Protein AF-A0A971QWC6-F1 (afdb_monomer)

Solvent-accessible surface area (backbone atoms only — not comparable to full-atom values): 10362 Å² total; per-residue (Å²): 120,71,64,66,58,53,56,53,53,55,54,57,52,57,57,53,56,54,53,60,53,53,52,56,39,46,54,52,20,50,52,31,43,50,51,31,50,54,55,44,62,78,45,38,84,59,35,50,51,71,39,44,68,56,50,50,55,50,53,53,43,53,51,50,16,48,55,28,41,76,74,66,39,23,68,58,10,27,57,47,18,64,53,37,57,58,51,47,50,53,47,52,52,51,37,52,53,51,50,51,51,48,54,53,54,46,55,58,48,64,70,42,44,61,58,48,50,53,54,43,50,58,50,51,56,49,44,72,70,66,75,61,77,46,86,94,47,46,71,69,45,50,53,52,22,49,54,24,42,53,52,16,51,53,29,40,51,50,16,56,48,32,51,73,72,60,43,63,76,53,22,62,60,28,42,49,52,14,41,52,28,35,51,51,19,26,57,58,70,72,44,85,75,53,81,89,75,108

Sequence (198 aa):
MRSKRRMQLVLAVAVSLFLAACTSGKETATAAIKAAEDALSAARSEAVKFVPDQVKGIDDAIRAAKASFDRGDYKEALAAAQAIPDRVKEMNAAVAVRKENLARNWAEISGGVPEMLEAIKGRLDTLKAGKRLTAPMDKTRLEQAEMRYEIATILWDEAKKTLSEGNPADVMPLAAAAREDAVAAMKLLELQVPAAAK

Mean predicted aligned error: 9.1 Å

pLDDT: mean 87.1, std 15.64, range [40.41, 98.38]

Structure (mmCIF, N/CA/C/O backbone):
data_AF-A0A971QWC6-F1
#
_entry.id   AF-A0A971QWC6-F1
#
loop_
_atom_site.group_PDB
_atom_site.id
_atom_site.type_symbol
_atom_site.label_atom_id
_atom_site.label_alt_id
_atom_site.label_comp_id
_atom_site.label_asym_id
_atom_site.label_entity_id
_atom_site.label_seq_id
_atom_site.pdbx_PDB_ins_code
_atom_site.Cartn_x
_atom_site.Cartn_y
_atom_site.Cartn_z
_atom_site.occupancy
_atom_site.B_iso_or_equiv
_atom_site.auth_seq_id
_atom_site.auth_comp_id
_atom_site.auth_asym_id
_atom_site.auth_atom_id
_atom_site.pdbx_PDB_model_num
ATOM 1 N N . MET A 1 1 ? -55.165 8.833 57.427 1.00 45.12 1 MET A N 1
ATOM 2 C CA . MET A 1 1 ? -53.745 9.273 57.348 1.00 45.12 1 MET A CA 1
ATOM 3 C C . MET A 1 1 ? -52.737 8.177 56.961 1.00 45.12 1 MET A C 1
ATOM 5 O O . MET A 1 1 ? -51.718 8.514 56.372 1.00 45.12 1 MET A O 1
ATOM 9 N N . ARG A 1 2 ? -52.986 6.879 57.225 1.00 42.53 2 ARG A N 1
ATOM 10 C CA . ARG A 1 2 ? -52.030 5.787 56.920 1.00 42.53 2 ARG A CA 1
ATOM 11 C C . ARG A 1 2 ? -51.867 5.427 55.426 1.00 42.53 2 ARG A C 1
ATOM 13 O O . ARG A 1 2 ? -50.794 4.960 55.063 1.00 42.53 2 ARG A O 1
ATOM 20 N N . SER A 1 3 ? -52.859 5.667 54.556 1.00 43.56 3 SER A N 1
ATOM 21 C CA . SER A 1 3 ? -52.755 5.326 53.117 1.00 43.56 3 SER A CA 1
ATOM 22 C C . SER A 1 3 ? -51.885 6.303 52.313 1.00 43.56 3 SER A C 1
ATOM 24 O O . SER A 1 3 ? -51.079 5.859 51.503 1.00 43.56 3 SER A O 1
ATOM 26 N N . LYS A 1 4 ? -51.945 7.616 52.600 1.00 40.41 4 LYS A N 1
ATOM 27 C CA . LYS A 1 4 ? -51.080 8.631 51.958 1.00 40.41 4 LYS A CA 1
ATOM 28 C C . LYS A 1 4 ? -49.587 8.411 52.261 1.00 40.41 4 LYS A C 1
ATOM 30 O O . LYS A 1 4 ? -48.776 8.497 51.348 1.00 40.41 4 LYS A O 1
ATOM 35 N N . ARG A 1 5 ? -49.232 8.016 53.496 1.00 47.19 5 ARG A N 1
ATOM 36 C CA . ARG A 1 5 ? -47.846 7.657 53.877 1.00 47.19 5 ARG A CA 1
ATOM 37 C C . ARG A 1 5 ? -47.335 6.392 53.177 1.00 47.19 5 ARG A C 1
ATOM 39 O O . ARG A 1 5 ? -46.171 6.346 52.804 1.00 47.19 5 ARG A O 1
ATOM 46 N N . ARG A 1 6 ? -48.190 5.381 52.977 1.00 46.31 6 ARG A N 1
ATOM 47 C CA . ARG A 1 6 ? -47.822 4.148 52.254 1.00 46.31 6 ARG A CA 1
ATOM 48 C C . ARG A 1 6 ? -47.649 4.389 50.751 1.00 46.31 6 ARG A C 1
ATOM 50 O O . ARG A 1 6 ? -46.726 3.840 50.166 1.00 46.31 6 ARG A O 1
ATOM 57 N N . MET A 1 7 ? -48.458 5.267 50.154 1.00 44.59 7 MET A N 1
ATOM 58 C CA . MET A 1 7 ? -48.335 5.632 48.736 1.00 44.59 7 MET A CA 1
ATOM 59 C C . MET A 1 7 ? -47.095 6.500 48.445 1.00 44.59 7 MET A C 1
ATOM 61 O O . MET A 1 7 ? -46.463 6.326 47.409 1.00 44.59 7 MET A O 1
ATOM 65 N N . GLN A 1 8 ? -46.683 7.367 49.380 1.00 48.09 8 GLN A N 1
ATOM 66 C CA . GLN A 1 8 ? -45.435 8.141 49.268 1.00 48.09 8 GLN A CA 1
ATOM 67 C C . GLN A 1 8 ? -44.165 7.282 49.425 1.00 48.09 8 GLN A C 1
ATOM 69 O O . GLN A 1 8 ? -43.163 7.554 48.770 1.00 48.09 8 GLN A O 1
ATOM 74 N N . LEU A 1 9 ? -44.203 6.228 50.248 1.00 48.81 9 LEU A N 1
ATOM 75 C CA . LEU A 1 9 ? -43.072 5.308 50.449 1.00 48.81 9 LEU A CA 1
ATOM 76 C C . LEU A 1 9 ? -42.823 4.387 49.242 1.00 48.81 9 LEU A C 1
ATOM 78 O O . LEU A 1 9 ? -41.673 4.133 48.905 1.00 48.81 9 LEU A O 1
ATOM 82 N N . VAL A 1 10 ? -43.875 3.938 48.549 1.00 54.97 10 VAL A N 1
ATOM 83 C CA . VAL A 1 10 ? -43.739 3.111 47.332 1.00 54.97 10 VAL A CA 1
ATOM 84 C C . VAL A 1 10 ? -43.197 3.929 46.151 1.00 54.97 10 VAL A C 1
ATOM 86 O O . VAL A 1 10 ? -42.357 3.440 45.400 1.00 54.97 10 VAL A O 1
ATOM 89 N N . LEU A 1 11 ? -43.601 5.198 46.025 1.00 48.81 11 LEU A N 1
ATOM 90 C CA . LEU A 1 11 ? -43.110 6.092 44.971 1.00 48.81 11 LEU A CA 1
ATOM 91 C C . LEU A 1 11 ? -41.629 6.476 45.169 1.00 48.81 11 LEU A C 1
ATOM 93 O O . LEU A 1 11 ? -40.879 6.547 44.200 1.00 48.81 11 LEU A O 1
ATOM 97 N N . ALA A 1 12 ? -41.179 6.657 46.415 1.00 51.16 12 ALA A N 1
ATOM 98 C CA . ALA A 1 12 ? -39.782 6.980 46.726 1.00 51.16 12 ALA A CA 1
ATOM 99 C C . ALA A 1 12 ? -38.810 5.805 46.480 1.00 51.16 12 ALA A C 1
ATOM 101 O O . ALA A 1 12 ? -37.666 6.023 46.076 1.00 51.16 12 ALA A O 1
ATOM 102 N N . VAL A 1 13 ? -39.265 4.561 46.674 1.00 52.19 13 VAL A N 1
AT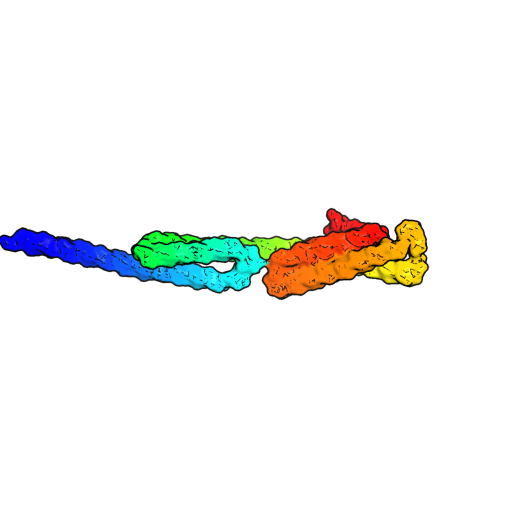OM 103 C CA . VAL A 1 13 ? -38.471 3.342 46.421 1.00 52.19 13 VAL A CA 1
ATOM 104 C C . VAL A 1 13 ? -38.377 3.026 44.919 1.00 52.19 13 VAL A C 1
ATOM 106 O O . VAL A 1 13 ? -37.322 2.622 44.436 1.00 52.19 13 VAL A O 1
ATOM 109 N N . ALA A 1 14 ? -39.434 3.288 44.144 1.00 51.50 14 ALA A N 1
ATOM 110 C CA . ALA A 1 14 ? -39.410 3.112 42.688 1.00 51.50 14 ALA A CA 1
ATOM 111 C C . ALA A 1 14 ? -38.452 4.094 41.976 1.00 51.50 14 ALA A C 1
ATOM 113 O O . ALA A 1 14 ? -37.774 3.714 41.024 1.00 51.50 14 ALA A O 1
ATOM 114 N N . VAL A 1 15 ? -38.337 5.334 42.468 1.00 50.69 15 VAL A N 1
ATOM 115 C CA . VAL A 1 15 ? -37.408 6.347 41.924 1.00 50.69 15 VAL A CA 1
ATOM 116 C C . VAL A 1 15 ? -35.944 6.029 42.263 1.00 50.69 15 VAL A C 1
ATOM 118 O O . VAL A 1 15 ? -35.054 6.287 41.456 1.00 50.69 15 VAL A O 1
ATOM 121 N N . SER A 1 16 ? -35.673 5.411 43.416 1.00 45.97 16 SER A N 1
ATOM 122 C CA . SER A 1 16 ? -34.311 5.029 43.825 1.00 45.97 16 SER A CA 1
ATOM 123 C C . SER A 1 16 ? -33.798 3.757 43.130 1.00 45.97 16 SER A C 1
ATOM 125 O O . SER A 1 16 ? -32.608 3.669 42.834 1.00 45.97 16 SER A O 1
ATOM 127 N N . LEU A 1 17 ? -34.682 2.823 42.758 1.00 47.69 17 LEU A N 1
ATOM 128 C CA . LEU A 1 17 ? -34.336 1.663 41.920 1.00 47.69 17 LEU A CA 1
ATOM 129 C C . LEU A 1 17 ? -34.007 2.047 40.464 1.00 47.69 17 LEU A C 1
ATOM 131 O O . LEU A 1 17 ? -33.142 1.423 39.852 1.00 47.69 17 LEU A O 1
ATOM 135 N N . PHE A 1 18 ? -34.619 3.108 39.927 1.00 50.19 18 PHE A N 1
ATOM 136 C CA . PHE A 1 18 ? -34.260 3.646 38.606 1.00 50.19 18 PHE A CA 1
ATOM 137 C C . PHE A 1 18 ? -32.872 4.310 38.592 1.00 50.19 18 PHE A C 1
ATOM 139 O O . PHE A 1 18 ? -32.148 4.206 37.603 1.00 50.19 18 PHE A O 1
ATOM 146 N N . LEU A 1 19 ? -32.457 4.936 39.698 1.00 48.88 19 LEU A N 1
ATOM 147 C CA . LEU A 1 19 ? -31.139 5.574 39.819 1.00 48.88 19 LEU A CA 1
ATOM 148 C C . LEU A 1 19 ? -29.989 4.554 39.904 1.00 48.88 19 LEU A C 1
ATOM 150 O O . LEU A 1 19 ? -28.934 4.793 39.322 1.00 48.88 19 LEU A O 1
ATOM 154 N N . ALA A 1 20 ? -30.198 3.403 40.556 1.00 49.97 20 ALA A N 1
ATOM 155 C CA . ALA A 1 20 ? -29.195 2.333 40.648 1.00 49.97 20 ALA A CA 1
ATOM 156 C C . ALA A 1 20 ? -28.997 1.556 39.328 1.00 49.97 20 ALA A C 1
ATOM 158 O O . ALA A 1 20 ? -27.912 1.045 39.057 1.00 49.97 20 ALA A O 1
ATOM 159 N N . ALA A 1 21 ? -30.023 1.489 38.472 1.00 52.28 21 ALA A N 1
ATOM 160 C CA . ALA A 1 21 ? -29.889 0.930 37.127 1.00 52.28 21 ALA A CA 1
ATOM 161 C C . ALA A 1 21 ? -29.140 1.890 36.181 1.00 52.28 21 ALA A C 1
ATOM 163 O O . ALA A 1 21 ? -28.302 1.450 35.391 1.00 52.28 21 ALA A O 1
ATOM 164 N N . CYS A 1 22 ? -29.373 3.202 36.306 1.00 53.34 22 CYS A N 1
ATOM 165 C CA . CYS A 1 22 ? -28.693 4.223 35.504 1.00 53.34 22 CYS A CA 1
ATOM 166 C C . CYS A 1 22 ? -27.184 4.336 35.788 1.00 53.34 22 CYS A C 1
ATOM 168 O O . CYS A 1 22 ? -26.423 4.649 34.872 1.00 53.34 22 CYS A O 1
ATOM 170 N N . THR A 1 23 ? -26.722 4.064 37.013 1.00 57.62 23 THR A N 1
ATOM 171 C CA . THR A 1 23 ? -25.284 4.108 37.340 1.00 57.62 23 THR A CA 1
ATOM 172 C C . THR A 1 23 ? -24.510 2.940 36.723 1.00 57.62 23 THR A C 1
ATOM 174 O O . THR A 1 23 ? -23.452 3.158 36.136 1.00 57.62 23 THR A O 1
ATOM 177 N N . SER A 1 24 ? -25.071 1.725 36.743 1.00 67.12 24 SER A N 1
ATOM 178 C CA . SER A 1 24 ? -24.419 0.537 36.163 1.00 67.12 24 SER A CA 1
ATOM 179 C C . SER A 1 24 ? -24.269 0.599 34.633 1.00 67.12 24 SER A C 1
ATOM 181 O O . SER A 1 24 ? -23.236 0.207 34.085 1.00 67.12 24 SER A O 1
ATOM 183 N N . GLY A 1 25 ? -25.267 1.141 33.925 1.00 83.19 25 GLY A N 1
ATOM 184 C CA . GLY A 1 25 ? -25.230 1.286 32.465 1.00 83.19 25 GLY A CA 1
ATOM 185 C C . GLY A 1 25 ? -24.205 2.319 31.994 1.00 83.19 25 GLY A C 1
ATOM 186 O O . GLY A 1 25 ? -23.527 2.116 30.989 1.00 83.19 25 GLY A O 1
ATOM 187 N N . LYS A 1 26 ? -24.044 3.412 32.745 1.00 90.62 26 LYS A N 1
ATOM 188 C CA . LYS A 1 26 ? -23.089 4.470 32.410 1.00 90.62 26 LYS A CA 1
ATOM 189 C C . LYS A 1 26 ? -21.639 4.004 32.556 1.00 90.62 26 LYS A C 1
ATOM 191 O O . LYS A 1 26 ? -20.831 4.236 31.659 1.00 90.62 26 LYS A O 1
ATOM 196 N N . GLU A 1 27 ? -21.293 3.337 33.655 1.00 91.19 27 GLU A N 1
ATOM 197 C CA . GLU A 1 27 ? -19.924 2.846 33.882 1.00 91.19 27 GLU A CA 1
ATOM 198 C C . GLU A 1 27 ? -19.531 1.765 32.870 1.00 91.19 27 GLU A C 1
ATOM 200 O O . GLU A 1 27 ? -18.453 1.831 32.278 1.00 91.19 27 GLU A O 1
ATOM 205 N N . THR A 1 28 ? -20.432 0.817 32.595 1.00 90.69 28 THR A N 1
ATOM 206 C CA . THR A 1 28 ? -20.197 -0.245 31.604 1.00 90.69 28 THR A CA 1
ATOM 207 C C . THR A 1 28 ? -20.053 0.302 30.185 1.00 90.69 28 THR A C 1
ATOM 209 O O . THR A 1 28 ? -19.128 -0.094 29.477 1.00 90.69 28 THR A O 1
ATOM 212 N N . ALA A 1 29 ? -20.896 1.257 29.777 1.00 93.94 29 ALA A N 1
ATOM 213 C CA . ALA A 1 29 ? -20.756 1.931 28.487 1.00 93.94 29 ALA A CA 1
ATOM 214 C C . ALA A 1 29 ? -19.444 2.730 28.395 1.00 93.94 29 ALA A C 1
ATOM 216 O O . ALA A 1 29 ? -18.768 2.673 27.371 1.00 93.94 29 ALA A O 1
ATOM 217 N N . THR A 1 30 ? -19.039 3.414 29.473 1.00 94.88 30 THR A N 1
ATOM 218 C CA . THR A 1 30 ? -17.762 4.151 29.529 1.00 94.88 30 THR A CA 1
ATOM 219 C C . THR A 1 30 ? -16.577 3.206 29.332 1.00 94.88 30 THR A C 1
ATOM 221 O O . THR A 1 30 ? -15.704 3.466 28.505 1.00 94.88 30 THR A O 1
ATOM 224 N N . ALA A 1 31 ? -16.561 2.083 30.056 1.00 94.94 31 ALA A N 1
ATOM 225 C CA . ALA A 1 31 ? -15.508 1.080 29.944 1.00 94.94 31 ALA A CA 1
ATOM 226 C C . ALA A 1 31 ? -15.457 0.454 28.542 1.00 94.94 31 ALA A C 1
ATOM 228 O O . ALA A 1 31 ? -14.373 0.287 27.989 1.00 94.94 31 ALA A O 1
ATOM 229 N N . ALA A 1 32 ? -16.614 0.155 27.943 1.00 95.56 32 ALA A N 1
ATOM 230 C CA . ALA A 1 32 ? -16.688 -0.408 26.598 1.00 95.56 32 ALA A CA 1
ATOM 231 C C . ALA A 1 32 ? -16.200 0.578 25.524 1.00 95.56 32 ALA A C 1
ATOM 233 O O . ALA A 1 32 ? -15.428 0.186 24.651 1.00 95.56 32 ALA A O 1
ATOM 234 N N . ILE A 1 33 ? -16.597 1.855 25.601 1.00 97.50 33 ILE A N 1
ATOM 235 C CA . ILE A 1 33 ? -16.110 2.899 24.685 1.00 97.50 33 ILE A CA 1
ATOM 236 C C . ILE A 1 33 ? -14.594 3.042 24.819 1.00 97.50 33 ILE A C 1
ATOM 238 O O . ILE A 1 33 ? -13.895 3.029 23.810 1.00 97.50 33 ILE A O 1
ATOM 242 N N . LYS A 1 34 ? -14.076 3.099 26.050 1.00 96.56 34 LYS A N 1
ATOM 243 C CA . LYS A 1 34 ? -12.633 3.175 26.285 1.00 96.56 34 LYS A CA 1
ATOM 244 C C . LYS A 1 34 ? -11.894 1.961 25.711 1.00 96.56 34 LYS A C 1
ATOM 246 O O . LYS A 1 34 ? -10.881 2.126 25.041 1.00 96.56 34 LYS A O 1
ATOM 251 N N . ALA A 1 35 ? -12.410 0.752 25.925 1.00 94.62 35 ALA A N 1
ATOM 252 C CA . ALA A 1 35 ? -11.820 -0.462 25.367 1.00 94.62 35 ALA A CA 1
ATOM 253 C C . ALA A 1 35 ? -11.812 -0.448 23.828 1.00 94.62 35 ALA A C 1
ATOM 255 O O . ALA A 1 35 ? -10.834 -0.872 23.217 1.00 94.62 35 ALA A O 1
ATOM 256 N N . ALA A 1 36 ? -12.870 0.070 23.199 1.00 95.06 36 ALA A N 1
ATOM 257 C CA . ALA A 1 36 ? -12.948 0.238 21.751 1.00 95.06 36 ALA A CA 1
ATOM 258 C C . ALA A 1 36 ? -11.902 1.235 21.215 1.00 95.06 36 ALA A C 1
ATOM 260 O O . ALA A 1 36 ? -11.250 0.966 20.204 1.00 95.06 36 ALA A O 1
ATOM 261 N N . GLU A 1 37 ? -11.714 2.364 21.902 1.00 96.81 37 GLU A N 1
ATOM 262 C CA . GLU A 1 37 ? -10.682 3.352 21.569 1.00 96.81 37 GLU A CA 1
ATOM 263 C C . GLU A 1 37 ? -9.273 2.784 21.712 1.00 96.81 37 GLU A C 1
ATOM 265 O O . GLU A 1 37 ? -8.465 2.912 20.790 1.00 96.81 37 GLU A O 1
ATOM 270 N N . ASP A 1 38 ? -8.996 2.128 22.840 1.00 96.06 38 ASP A N 1
ATOM 271 C CA . ASP A 1 38 ? -7.694 1.533 23.130 1.00 96.06 38 ASP A CA 1
ATOM 272 C C . ASP A 1 38 ? -7.373 0.427 22.097 1.00 96.06 38 ASP A C 1
ATOM 274 O O . ASP A 1 38 ? -6.257 0.370 21.573 1.00 96.06 38 ASP A O 1
ATOM 278 N N . ALA A 1 39 ? -8.368 -0.387 21.712 1.00 94.06 39 ALA A N 1
ATOM 279 C CA . ALA A 1 39 ? -8.226 -1.421 20.684 1.00 94.06 39 ALA A CA 1
ATOM 280 C C . ALA A 1 39 ? -7.889 -0.843 19.299 1.00 94.06 39 ALA A C 1
ATOM 282 O O . ALA A 1 39 ? -6.967 -1.329 18.640 1.00 94.06 39 ALA A O 1
ATOM 283 N N . LEU A 1 40 ? -8.593 0.206 18.850 1.00 96.31 40 LEU A N 1
ATOM 284 C CA . LEU A 1 40 ? -8.280 0.847 17.570 1.00 96.31 40 LEU A CA 1
ATOM 285 C C . LEU A 1 40 ? -6.921 1.557 17.625 1.00 96.31 40 LEU A C 1
ATOM 287 O O . LEU A 1 40 ? -6.133 1.450 16.686 1.00 96.31 40 LEU A O 1
ATOM 291 N N . SER A 1 41 ? -6.621 2.263 18.718 1.00 96.00 41 SER A N 1
ATOM 292 C CA . SER A 1 41 ? -5.368 3.008 18.878 1.00 96.00 41 SER A CA 1
ATOM 293 C C . SER A 1 41 ? -4.138 2.104 18.780 1.00 96.00 41 SER A C 1
ATOM 295 O O . SER A 1 41 ? -3.149 2.500 18.166 1.00 96.00 41 SER A O 1
ATOM 297 N N . ALA A 1 42 ? -4.204 0.889 19.331 1.00 92.88 42 ALA A N 1
ATOM 298 C CA . ALA A 1 42 ? -3.103 -0.072 19.292 1.00 92.88 42 ALA A CA 1
ATOM 299 C C . ALA A 1 42 ? -2.727 -0.527 17.868 1.00 92.88 42 ALA A C 1
ATOM 301 O O . ALA A 1 42 ? -1.573 -0.870 17.625 1.00 92.88 42 ALA A O 1
ATOM 302 N N . ALA A 1 43 ? -3.677 -0.517 16.927 1.00 92.25 43 ALA A N 1
ATOM 303 C CA . ALA A 1 43 ? -3.481 -1.015 15.562 1.00 92.25 43 ALA A CA 1
ATOM 304 C C . ALA A 1 43 ? -3.530 0.077 14.475 1.00 92.25 43 ALA A C 1
ATOM 306 O O . ALA A 1 43 ? -3.183 -0.178 13.321 1.00 92.25 43 ALA A O 1
ATOM 307 N N . ARG A 1 44 ? -3.945 1.305 14.817 1.00 94.50 44 ARG A N 1
ATOM 308 C CA . ARG A 1 44 ? -4.249 2.378 13.855 1.00 94.50 44 ARG A CA 1
ATOM 309 C C . ARG A 1 44 ? -3.100 2.710 12.907 1.00 94.50 44 ARG A C 1
ATOM 311 O O . ARG A 1 44 ? -3.345 2.877 11.715 1.00 94.50 44 ARG A O 1
ATOM 318 N N . SER A 1 45 ? -1.883 2.870 13.431 1.00 92.44 45 SER A N 1
ATOM 319 C CA . SER A 1 45 ? -0.727 3.354 12.655 1.00 92.44 45 SER A CA 1
ATOM 320 C C . SER A 1 45 ? -0.405 2.450 11.468 1.00 92.44 45 SER A C 1
ATOM 322 O O . SER A 1 45 ? -0.012 2.926 10.405 1.00 92.44 45 SER A O 1
ATOM 324 N N . GLU A 1 46 ? -0.608 1.150 11.645 1.00 92.00 46 GLU A N 1
ATOM 325 C CA . GLU A 1 46 ? -0.462 0.162 10.596 1.00 92.00 46 GLU A CA 1
ATOM 326 C C . GLU A 1 46 ? -1.743 0.023 9.776 1.00 92.00 46 GLU A C 1
ATOM 328 O O . GLU A 1 46 ? -1.701 0.080 8.549 1.00 92.00 46 GLU A O 1
ATOM 333 N N . ALA A 1 47 ? -2.896 -0.106 10.430 1.00 95.12 47 ALA A N 1
ATOM 334 C CA . ALA A 1 47 ? -4.155 -0.348 9.742 1.00 95.12 47 ALA A CA 1
ATOM 335 C C . ALA A 1 47 ? -4.523 0.764 8.752 1.00 95.12 47 ALA A C 1
ATOM 337 O O . ALA A 1 47 ? -5.024 0.469 7.670 1.00 95.12 47 ALA A O 1
ATOM 338 N N . VAL A 1 48 ? -4.208 2.028 9.052 1.00 95.38 48 VAL A N 1
ATOM 339 C CA . VAL A 1 48 ? -4.498 3.151 8.144 1.00 95.38 48 VAL A CA 1
ATOM 340 C C . VAL A 1 48 ? -3.735 3.047 6.820 1.00 95.38 48 VAL A C 1
ATOM 342 O O . VAL A 1 48 ? -4.199 3.552 5.804 1.00 95.38 48 VAL A O 1
ATOM 345 N N . LYS A 1 49 ? -2.594 2.350 6.808 1.00 92.88 49 LYS A N 1
ATOM 346 C CA . LYS A 1 49 ? -1.770 2.153 5.612 1.00 92.88 49 LYS A CA 1
ATOM 347 C C . LYS A 1 49 ? -2.343 1.084 4.682 1.00 92.88 49 LYS A C 1
ATOM 349 O O . LYS A 1 49 ? -2.184 1.183 3.474 1.00 92.88 49 LYS A O 1
ATOM 354 N N . PHE A 1 50 ? -2.997 0.060 5.234 1.00 93.25 50 PHE A N 1
ATOM 355 C CA . PHE A 1 50 ? -3.459 -1.110 4.472 1.00 93.25 50 PHE A CA 1
ATOM 356 C C . PHE A 1 50 ? -4.979 -1.153 4.261 1.00 93.25 50 PHE A C 1
ATOM 358 O O . PHE A 1 50 ? -5.447 -1.697 3.260 1.00 93.25 50 PHE A O 1
ATOM 365 N N . VAL A 1 51 ? -5.751 -0.631 5.215 1.00 94.94 51 VAL A N 1
ATOM 366 C CA . VAL A 1 51 ? -7.221 -0.699 5.270 1.00 94.94 51 VAL A CA 1
ATOM 367 C C . VAL A 1 51 ? -7.835 0.615 5.800 1.00 94.94 51 VAL A C 1
ATOM 369 O O . VAL A 1 51 ? -8.611 0.593 6.761 1.00 94.94 51 VAL A O 1
ATOM 372 N N . PRO A 1 52 ? -7.528 1.780 5.189 1.00 95.31 52 PRO A N 1
ATOM 373 C CA . PRO A 1 52 ? -7.985 3.090 5.676 1.00 95.31 52 PRO A CA 1
ATOM 374 C C . PRO A 1 52 ? -9.511 3.185 5.829 1.00 95.31 52 PRO A C 1
ATOM 376 O O . PRO A 1 52 ? -9.998 3.755 6.807 1.00 95.31 52 PRO A O 1
ATOM 379 N N . ASP A 1 53 ? -10.272 2.559 4.929 1.00 96.06 53 ASP A N 1
ATOM 380 C CA . ASP A 1 53 ? -11.738 2.549 4.984 1.00 96.06 53 ASP A CA 1
ATOM 381 C C . ASP A 1 53 ? -12.279 1.817 6.220 1.00 96.06 53 ASP A C 1
ATOM 383 O O . ASP A 1 53 ? -13.277 2.235 6.809 1.00 96.06 53 ASP A O 1
ATOM 387 N N . GLN A 1 54 ? -11.608 0.747 6.659 1.00 97.00 54 GLN A N 1
ATOM 388 C CA . GLN A 1 54 ? -12.009 0.010 7.859 1.00 97.00 54 GLN A CA 1
ATOM 389 C C . GLN A 1 54 ? -11.669 0.792 9.128 1.00 97.00 54 GLN A C 1
ATOM 391 O O . GLN A 1 54 ? -12.501 0.867 10.030 1.00 97.00 54 GLN A O 1
ATOM 396 N N . VAL A 1 55 ? -10.502 1.450 9.171 1.00 97.75 55 VAL A N 1
ATOM 397 C CA . VAL A 1 55 ? -10.148 2.378 10.260 1.00 97.75 55 VAL A CA 1
ATOM 398 C C . VAL A 1 55 ? -11.210 3.469 10.387 1.00 97.75 55 VAL A C 1
ATOM 400 O O . VAL A 1 55 ? -11.733 3.692 11.478 1.00 97.75 55 VAL A O 1
ATOM 403 N N . LYS A 1 56 ? -11.596 4.089 9.264 1.00 97.50 56 LYS A N 1
ATOM 404 C CA . LYS A 1 56 ? -12.660 5.096 9.228 1.00 97.50 56 LYS A CA 1
ATOM 405 C C . LYS A 1 56 ? -13.999 4.541 9.722 1.00 97.50 56 LYS A C 1
ATOM 407 O O . LYS A 1 56 ? -14.669 5.190 10.521 1.00 97.50 56 LYS A O 1
ATOM 412 N N . GLY A 1 57 ? -14.386 3.346 9.278 1.00 97.44 57 GLY A N 1
ATOM 413 C CA . GLY A 1 57 ? -15.629 2.704 9.710 1.00 97.44 57 GLY A CA 1
ATOM 414 C C . GLY A 1 57 ? -15.672 2.413 11.215 1.00 97.44 57 GLY A C 1
ATOM 415 O O . GLY A 1 57 ? -16.731 2.527 11.837 1.00 97.44 57 GLY A O 1
ATOM 416 N N . ILE A 1 58 ? -14.530 2.073 11.819 1.00 97.94 58 ILE A N 1
ATOM 417 C CA . ILE A 1 58 ? -14.420 1.880 13.269 1.00 97.94 58 ILE A CA 1
ATOM 418 C C . ILE A 1 58 ? -14.457 3.231 13.997 1.00 97.94 58 ILE A C 1
ATOM 420 O O . ILE A 1 58 ? -15.183 3.357 14.980 1.00 97.94 58 ILE A O 1
ATOM 424 N N . ASP A 1 59 ? -13.764 4.258 13.498 1.00 97.94 59 ASP A N 1
ATOM 425 C CA . ASP A 1 59 ? -13.833 5.621 14.048 1.00 97.94 59 ASP A CA 1
ATOM 426 C C . ASP A 1 59 ? -15.261 6.173 14.074 1.00 97.94 59 ASP A C 1
ATOM 428 O O . ASP A 1 59 ? -15.706 6.748 15.072 1.00 97.94 59 ASP A O 1
ATOM 432 N N . ASP A 1 60 ? -15.997 5.979 12.981 1.00 97.94 60 ASP A N 1
ATOM 433 C CA . ASP A 1 60 ? -17.387 6.408 12.869 1.00 97.94 60 ASP A CA 1
ATOM 434 C C . ASP A 1 60 ? -18.281 5.640 13.869 1.00 97.94 60 ASP A C 1
ATOM 436 O O . ASP A 1 60 ? -19.161 6.240 14.490 1.00 97.94 60 ASP A O 1
ATOM 440 N N . ALA A 1 61 ? -18.003 4.353 14.122 1.00 97.00 61 ALA A N 1
ATOM 441 C CA . ALA A 1 61 ? -18.698 3.558 15.139 1.00 97.00 61 ALA A CA 1
ATOM 442 C C . ALA A 1 61 ? -18.386 4.015 16.578 1.00 97.00 61 ALA A C 1
ATOM 444 O O . ALA A 1 61 ? -19.307 4.145 17.386 1.00 97.00 61 ALA A O 1
ATOM 445 N N . ILE A 1 62 ? -17.122 4.330 16.892 1.00 97.69 62 ILE A N 1
ATOM 446 C CA . ILE A 1 62 ? -16.734 4.919 18.187 1.00 97.69 62 ILE A CA 1
ATOM 447 C C . ILE A 1 62 ? -17.469 6.249 18.392 1.00 97.69 62 ILE A C 1
ATOM 449 O O . ILE A 1 62 ? -18.024 6.501 19.464 1.00 97.69 62 ILE A O 1
ATOM 453 N N . ARG A 1 63 ? -17.519 7.102 17.360 1.00 98.12 63 ARG A N 1
ATOM 454 C CA . ARG A 1 63 ? -18.219 8.393 17.421 1.00 98.12 63 ARG A CA 1
ATOM 455 C C . ARG A 1 63 ? -19.719 8.216 17.662 1.00 98.12 63 ARG A C 1
ATOM 457 O O . ARG A 1 63 ? -20.283 8.945 18.474 1.00 98.12 63 ARG A O 1
ATOM 464 N N . ALA A 1 64 ? -20.354 7.245 17.008 1.00 96.50 64 ALA A N 1
ATOM 465 C CA . ALA A 1 64 ? -21.767 6.933 17.216 1.00 96.50 64 ALA A CA 1
ATOM 466 C C . ALA A 1 64 ? -22.054 6.414 18.639 1.00 96.50 64 ALA A C 1
ATOM 468 O O . ALA A 1 64 ? -23.037 6.828 19.261 1.00 96.50 64 ALA A O 1
ATOM 469 N N . ALA A 1 65 ? -21.175 5.567 19.188 1.00 97.19 65 ALA A N 1
ATOM 470 C CA . ALA A 1 65 ? -21.285 5.086 20.565 1.00 97.19 65 ALA A CA 1
ATOM 471 C C . ALA A 1 65 ? -21.194 6.244 21.574 1.00 97.19 65 ALA A C 1
ATOM 473 O O . ALA A 1 65 ? -22.041 6.355 22.461 1.00 97.19 65 ALA A O 1
ATOM 474 N N . LYS A 1 66 ? -20.234 7.160 21.388 1.00 97.75 66 LYS A N 1
ATOM 475 C CA . LYS A 1 66 ? -20.103 8.381 22.202 1.00 97.75 66 LYS A CA 1
ATOM 476 C C . LYS A 1 66 ? -21.318 9.296 22.090 1.00 97.75 66 LYS A C 1
ATOM 478 O O . LYS A 1 66 ? -21.850 9.720 23.104 1.00 97.75 66 LYS A O 1
ATOM 483 N N . ALA A 1 67 ? -21.816 9.534 20.878 1.00 97.81 67 ALA A N 1
ATOM 484 C CA . ALA A 1 67 ? -23.005 10.360 20.685 1.00 97.81 67 ALA A CA 1
ATOM 485 C C . ALA A 1 67 ? -24.235 9.781 21.407 1.00 97.81 67 ALA A C 1
ATOM 487 O O . ALA A 1 67 ? -25.041 10.531 21.946 1.00 97.81 67 ALA A O 1
ATOM 488 N N . SER A 1 68 ? -24.379 8.453 21.434 1.00 96.12 68 SER A N 1
ATOM 489 C CA . SER A 1 68 ? -25.450 7.777 22.181 1.00 96.12 68 SER A CA 1
ATOM 490 C C . SER A 1 68 ? -25.240 7.898 23.691 1.00 96.12 68 SER A C 1
ATOM 492 O O . SER A 1 68 ? -26.175 8.193 24.430 1.00 96.12 68 SER A O 1
ATOM 494 N N . PHE A 1 69 ? -23.993 7.781 24.152 1.00 96.94 69 PHE A N 1
ATOM 495 C CA . PHE A 1 69 ? -23.632 8.010 25.548 1.00 96.94 69 PHE A CA 1
ATOM 496 C C . PHE A 1 69 ? -23.975 9.435 26.011 1.00 96.94 69 PHE A C 1
ATOM 498 O O . PHE A 1 69 ? -24.570 9.606 27.076 1.00 96.94 69 PHE A O 1
ATOM 505 N N . ASP A 1 70 ? -23.659 10.444 25.196 1.00 96.31 70 ASP A N 1
ATOM 506 C CA . ASP A 1 70 ? -23.900 11.861 25.496 1.00 96.31 70 ASP A CA 1
ATOM 507 C C . ASP A 1 70 ? -25.397 12.203 25.554 1.00 96.31 70 ASP A C 1
ATOM 509 O O . ASP A 1 70 ? -25.805 13.071 26.326 1.00 96.31 70 ASP A O 1
ATOM 513 N N . ARG A 1 71 ? -26.236 11.482 24.797 1.00 96.25 71 ARG A N 1
ATOM 514 C CA . ARG A 1 71 ? -27.706 11.573 24.887 1.00 96.25 71 ARG A CA 1
ATOM 515 C C . ARG A 1 71 ? -28.295 10.871 26.114 1.00 96.25 71 ARG A C 1
ATOM 517 O O . ARG A 1 71 ? -29.481 11.024 26.386 1.00 96.25 71 ARG A O 1
ATOM 524 N N . GLY A 1 72 ? -27.489 10.114 26.859 1.00 94.56 72 GLY A N 1
ATOM 525 C CA . GLY A 1 72 ? -27.950 9.267 27.960 1.00 94.56 72 GLY A CA 1
ATOM 526 C C . GLY A 1 72 ? -28.442 7.883 27.522 1.00 94.56 72 GLY A C 1
ATOM 527 O O . GLY A 1 72 ? -28.888 7.104 28.365 1.00 94.56 72 GLY A O 1
ATOM 528 N N . ASP A 1 73 ? -28.309 7.534 26.238 1.00 94.88 73 ASP A N 1
ATOM 529 C CA . ASP A 1 73 ? -28.683 6.235 25.670 1.00 94.88 73 ASP A CA 1
ATOM 530 C C . ASP A 1 73 ? -27.598 5.179 25.961 1.00 94.88 73 ASP A C 1
ATOM 532 O O . ASP A 1 73 ? -26.996 4.584 25.066 1.00 94.88 73 ASP A O 1
ATOM 536 N N . TYR A 1 74 ? -27.320 4.920 27.244 1.00 94.62 74 TYR A N 1
ATOM 537 C CA . TYR A 1 74 ? -26.198 4.068 27.670 1.00 94.62 74 TYR A CA 1
ATOM 538 C C . TYR A 1 74 ? -26.281 2.625 27.158 1.00 94.62 74 TYR A C 1
ATOM 540 O O . TYR A 1 74 ? -25.254 1.997 26.914 1.00 94.62 74 TYR A O 1
ATOM 548 N N . LYS A 1 75 ? -27.492 2.096 26.950 1.00 92.81 75 LYS A N 1
ATOM 549 C CA . LYS A 1 75 ? -27.693 0.759 26.375 1.00 92.81 75 LYS A CA 1
ATOM 550 C C . LYS A 1 75 ? -27.283 0.704 24.901 1.00 92.81 75 LYS A C 1
ATOM 552 O O . LYS A 1 75 ? -26.652 -0.264 24.486 1.00 92.81 75 LYS A O 1
ATOM 557 N N . GLU A 1 76 ? -27.633 1.730 24.127 1.00 93.06 76 GLU A N 1
ATOM 558 C CA . GLU A 1 76 ? -27.238 1.849 22.719 1.00 93.06 76 GLU A CA 1
ATOM 559 C C . GLU A 1 76 ? -25.728 2.079 22.609 1.00 93.06 76 GLU A C 1
ATOM 561 O O . GLU A 1 76 ? -25.055 1.397 21.839 1.00 93.06 76 GLU A O 1
ATOM 566 N N . ALA A 1 77 ? -25.182 2.960 23.453 1.00 95.38 77 ALA A N 1
ATOM 567 C CA . ALA A 1 77 ? -23.749 3.211 23.543 1.00 95.38 77 ALA A CA 1
ATOM 568 C C . ALA A 1 77 ? -22.953 1.933 23.849 1.00 95.38 77 ALA A C 1
ATOM 570 O O . ALA A 1 77 ? -21.969 1.643 23.169 1.00 95.38 77 ALA A O 1
ATOM 571 N N . LEU A 1 78 ? -23.398 1.146 24.837 1.00 94.62 78 LEU A N 1
ATOM 572 C CA . LEU A 1 78 ? -22.774 -0.124 25.198 1.00 94.62 78 LEU A CA 1
ATOM 573 C C . LEU A 1 78 ? -22.828 -1.129 24.040 1.00 94.62 78 LEU A C 1
ATOM 575 O O . LEU A 1 78 ? -21.799 -1.703 23.699 1.00 94.62 78 LEU A O 1
ATOM 579 N N . ALA A 1 79 ? -23.995 -1.315 23.415 1.00 92.06 79 ALA A N 1
ATOM 580 C CA . ALA A 1 79 ? -24.152 -2.250 22.302 1.00 92.06 79 ALA A CA 1
ATOM 581 C C . ALA A 1 79 ? -23.271 -1.870 21.099 1.00 92.06 79 ALA A C 1
ATOM 583 O O . ALA A 1 79 ? -22.599 -2.729 20.527 1.00 92.06 79 ALA A O 1
ATOM 584 N N . ALA A 1 80 ? -23.223 -0.580 20.750 1.00 92.00 80 ALA A N 1
ATOM 585 C CA . ALA A 1 80 ? -22.364 -0.075 19.685 1.00 92.00 80 ALA A CA 1
ATOM 586 C C . ALA A 1 80 ? -20.875 -0.274 20.012 1.00 92.00 80 ALA A C 1
ATOM 588 O O . ALA A 1 80 ? -20.113 -0.713 19.153 1.00 92.00 80 ALA A O 1
ATOM 589 N N . ALA A 1 81 ? -20.465 -0.001 21.255 1.00 94.50 81 ALA A N 1
ATOM 590 C CA . ALA A 1 81 ? -19.078 -0.148 21.686 1.00 94.50 81 ALA A CA 1
ATOM 591 C C . ALA A 1 81 ? -18.619 -1.615 21.757 1.00 94.50 81 ALA A C 1
ATOM 593 O O . ALA A 1 81 ? -17.486 -1.921 21.390 1.00 94.50 81 ALA A O 1
ATOM 594 N N . GLN A 1 82 ? -19.491 -2.538 22.172 1.00 92.69 82 GLN A N 1
ATOM 595 C CA . GLN A 1 82 ? -19.170 -3.965 22.304 1.00 92.69 82 GLN A CA 1
ATOM 596 C C . GLN A 1 82 ? -18.878 -4.663 20.971 1.00 92.69 82 GLN A C 1
ATOM 598 O O . GLN A 1 82 ? -18.139 -5.642 20.960 1.00 92.69 82 GLN A O 1
ATOM 603 N N . ALA A 1 83 ? -19.406 -4.158 19.854 1.00 90.75 83 ALA A N 1
ATOM 604 C CA . ALA A 1 83 ? -19.130 -4.707 18.525 1.00 90.75 83 ALA A CA 1
ATOM 605 C C . ALA A 1 83 ? -17.764 -4.272 17.953 1.00 90.75 83 ALA A C 1
ATOM 607 O O . ALA A 1 83 ? -17.287 -4.834 16.966 1.00 90.75 83 ALA A O 1
ATOM 608 N N . ILE A 1 84 ? -17.130 -3.246 18.530 1.00 95.50 84 ILE A N 1
ATOM 609 C CA . ILE A 1 84 ? -15.909 -2.648 17.977 1.00 95.50 84 ILE A CA 1
ATOM 610 C C . ILE A 1 84 ? -14.678 -3.558 18.111 1.00 95.50 84 ILE A C 1
ATOM 612 O O . ILE A 1 84 ? -13.948 -3.666 17.125 1.00 95.50 84 ILE A O 1
ATOM 616 N N . PRO A 1 85 ? -14.428 -4.249 19.242 1.00 92.44 85 PRO A N 1
ATOM 617 C CA . PRO A 1 85 ? -13.308 -5.185 19.346 1.00 92.44 85 PRO A CA 1
ATOM 618 C C . PRO A 1 85 ? -13.283 -6.251 18.239 1.00 92.44 85 PRO A C 1
ATOM 620 O O . PRO A 1 85 ? -12.219 -6.522 17.680 1.00 92.44 85 PRO A O 1
ATOM 623 N N . ASP A 1 86 ? -14.442 -6.797 17.857 1.00 94.31 86 ASP A N 1
ATOM 624 C CA . ASP A 1 86 ? -14.535 -7.766 16.758 1.00 94.31 86 ASP A CA 1
ATOM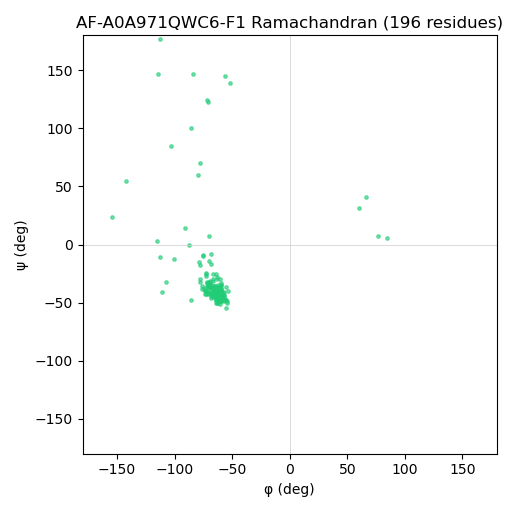 625 C C . ASP A 1 86 ? -14.211 -7.123 15.403 1.00 94.31 86 ASP A C 1
ATOM 627 O O . ASP A 1 86 ? -13.440 -7.681 14.624 1.00 94.31 86 ASP A O 1
ATOM 631 N N . ARG A 1 87 ? -14.683 -5.895 15.153 1.00 96.56 87 ARG A N 1
ATOM 632 C CA . ARG A 1 87 ? -14.304 -5.131 13.951 1.00 96.56 87 ARG A CA 1
ATOM 633 C C . ARG A 1 87 ? -12.806 -4.836 13.891 1.00 96.56 87 ARG A C 1
ATOM 635 O O . ARG A 1 87 ? -12.211 -4.905 12.820 1.00 96.56 87 ARG A O 1
ATOM 642 N N . VAL A 1 88 ? -12.173 -4.532 15.025 1.00 97.31 88 VAL A N 1
ATOM 643 C CA . VAL A 1 88 ? -10.713 -4.351 15.107 1.00 97.31 88 VAL A CA 1
ATOM 644 C C . VAL A 1 88 ? -9.988 -5.666 14.795 1.00 97.31 88 VAL A C 1
ATOM 646 O O . VAL A 1 88 ? -8.974 -5.660 14.098 1.00 97.31 88 VAL A O 1
ATOM 649 N N . LYS A 1 89 ? -10.510 -6.811 15.250 1.00 96.00 89 LYS A N 1
ATOM 650 C CA . LYS A 1 89 ? -9.963 -8.134 14.913 1.00 96.00 89 LYS A CA 1
ATOM 651 C C . LYS A 1 89 ? -10.074 -8.436 13.415 1.00 96.00 89 LYS A C 1
ATOM 653 O O . LYS A 1 89 ? -9.093 -8.879 12.819 1.00 96.00 89 LYS A O 1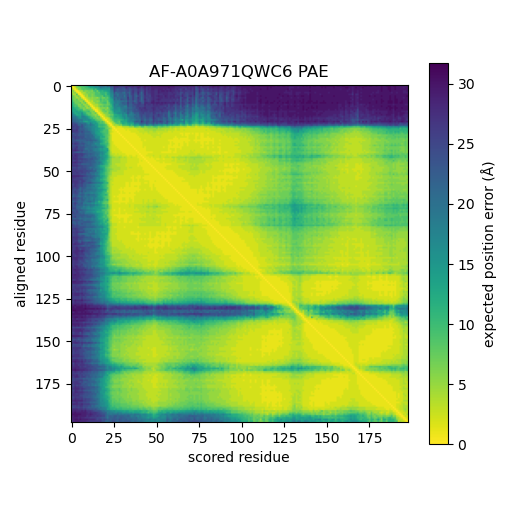
ATOM 658 N N . GLU A 1 90 ? -11.228 -8.174 12.808 1.00 96.88 90 GLU A N 1
ATOM 659 C CA . GLU A 1 90 ? -11.436 -8.302 11.358 1.00 96.88 90 GLU A CA 1
ATOM 660 C C . GLU A 1 90 ? -10.498 -7.380 10.572 1.00 96.88 90 GLU A C 1
ATOM 662 O O . GLU A 1 90 ? -9.881 -7.809 9.596 1.00 96.88 90 GLU A O 1
ATOM 667 N N . MET A 1 91 ? -10.311 -6.148 11.049 1.00 97.81 91 MET A N 1
ATOM 668 C CA . MET A 1 91 ? -9.364 -5.194 10.479 1.00 97.81 91 MET A CA 1
ATOM 669 C C . MET A 1 91 ? -7.931 -5.713 10.516 1.00 97.81 91 MET A C 1
ATOM 671 O O . MET A 1 91 ? -7.244 -5.684 9.497 1.00 97.81 91 MET A O 1
ATOM 675 N N . ASN A 1 92 ? -7.486 -6.262 11.643 1.00 96.62 92 ASN A N 1
ATOM 676 C CA . ASN A 1 92 ? -6.151 -6.847 11.750 1.00 96.62 92 ASN A CA 1
ATOM 677 C C . ASN A 1 92 ? -5.974 -8.070 10.835 1.00 96.62 92 ASN A C 1
ATOM 679 O O . ASN A 1 92 ? -4.914 -8.239 10.231 1.00 96.62 92 ASN A O 1
ATOM 683 N N . ALA A 1 93 ? -7.011 -8.896 10.672 1.00 97.25 93 ALA A N 1
ATOM 684 C CA . ALA A 1 93 ? -6.987 -9.994 9.707 1.00 97.25 93 ALA A CA 1
ATOM 685 C C . ALA A 1 93 ? -6.876 -9.475 8.262 1.00 97.25 93 ALA A C 1
ATOM 687 O O . ALA A 1 93 ? -6.073 -9.983 7.479 1.00 97.25 93 ALA A O 1
ATOM 688 N N . ALA A 1 94 ? -7.616 -8.419 7.916 1.00 95.81 94 ALA A N 1
ATOM 689 C CA . ALA A 1 94 ? -7.532 -7.785 6.605 1.00 95.81 94 ALA A CA 1
ATOM 690 C C . ALA A 1 94 ? -6.147 -7.161 6.349 1.00 95.81 94 ALA A C 1
ATOM 692 O O . ALA A 1 94 ? -5.607 -7.310 5.252 1.00 95.81 94 ALA A O 1
ATOM 693 N N . VAL A 1 95 ? -5.533 -6.530 7.359 1.00 95.25 95 VAL A N 1
ATOM 694 C CA . VAL A 1 95 ? -4.139 -6.052 7.300 1.00 95.25 95 VAL A CA 1
ATOM 695 C C . VAL A 1 95 ? -3.186 -7.206 6.984 1.00 95.25 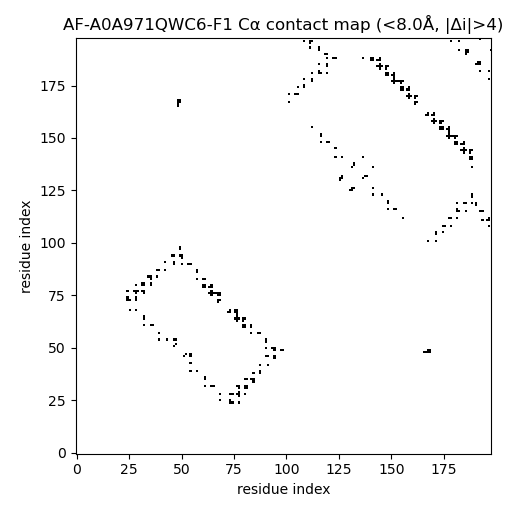95 VAL A C 1
ATOM 697 O O . VAL A 1 95 ? -2.365 -7.082 6.075 1.00 95.25 95 VAL A O 1
ATOM 700 N N . ALA A 1 96 ? -3.303 -8.338 7.685 1.00 95.06 96 ALA A N 1
ATOM 701 C CA . ALA A 1 96 ? -2.448 -9.503 7.457 1.00 95.06 96 ALA A CA 1
ATOM 702 C C . ALA A 1 96 ? -2.579 -10.041 6.022 1.00 95.06 96 ALA A C 1
ATOM 704 O O . ALA A 1 96 ? -1.570 -10.236 5.344 1.00 95.06 96 ALA A O 1
ATOM 705 N N . VAL A 1 97 ? -3.810 -10.180 5.520 1.00 95.19 97 VAL A N 1
ATOM 706 C CA . VAL A 1 97 ? -4.075 -10.607 4.135 1.00 95.19 97 VAL A CA 1
ATOM 707 C C . VAL A 1 97 ? -3.494 -9.617 3.121 1.00 95.19 97 VAL A C 1
ATOM 709 O O . VAL A 1 97 ? -2.903 -10.022 2.120 1.00 95.19 97 VAL A O 1
ATOM 712 N N . ARG A 1 98 ? -3.623 -8.305 3.356 1.00 92.69 98 ARG A N 1
ATOM 713 C CA . ARG A 1 98 ? -3.050 -7.279 2.468 1.00 92.69 98 ARG A CA 1
ATOM 714 C C . ARG A 1 98 ? -1.524 -7.346 2.430 1.00 92.69 98 ARG A C 1
ATOM 716 O O . ARG A 1 98 ? -0.960 -7.241 1.344 1.00 92.69 98 ARG A O 1
ATOM 723 N N . LYS A 1 99 ? -0.870 -7.564 3.572 1.00 92.31 99 LYS A N 1
ATOM 724 C CA . LYS A 1 99 ? 0.584 -7.770 3.644 1.00 92.31 99 LYS A CA 1
ATOM 725 C C . LYS A 1 99 ? 1.025 -9.021 2.893 1.00 92.31 99 LYS A C 1
ATOM 727 O O . LYS A 1 99 ? 1.992 -8.956 2.142 1.00 92.31 99 LYS A O 1
ATOM 732 N N . GLU A 1 100 ? 0.317 -10.133 3.067 1.00 93.94 100 GLU A N 1
ATOM 733 C CA . GLU A 1 100 ? 0.632 -11.382 2.371 1.00 93.94 100 GLU A CA 1
ATOM 734 C C . GLU A 1 100 ? 0.505 -11.222 0.851 1.00 93.94 100 GLU A C 1
ATOM 736 O O . GLU A 1 100 ? 1.411 -11.593 0.106 1.00 93.94 100 GLU A O 1
ATOM 741 N N . ASN A 1 101 ? -0.586 -10.605 0.389 1.00 92.19 101 ASN A N 1
ATOM 742 C CA . ASN A 1 101 ? -0.793 -10.324 -1.029 1.00 92.19 101 ASN A CA 1
ATOM 743 C C . ASN A 1 101 ? 0.283 -9.387 -1.586 1.00 92.19 101 ASN A C 1
ATOM 745 O O . ASN A 1 101 ? 0.795 -9.632 -2.675 1.00 92.19 101 ASN A O 1
ATOM 749 N N . LEU A 1 102 ? 0.659 -8.342 -0.842 1.00 94.00 102 LEU A N 1
ATOM 750 C CA . LEU A 1 102 ? 1.745 -7.450 -1.241 1.00 94.00 102 LEU A CA 1
ATOM 751 C C . LEU A 1 102 ? 3.068 -8.213 -1.371 1.00 94.00 102 LEU A C 1
ATOM 753 O O . LEU A 1 102 ? 3.736 -8.087 -2.390 1.00 94.00 102 LEU A O 1
ATOM 757 N N . ALA A 1 103 ? 3.425 -9.032 -0.378 1.00 92.06 103 ALA A N 1
ATOM 758 C CA . ALA A 1 103 ? 4.655 -9.818 -0.402 1.00 92.06 103 ALA A CA 1
ATOM 759 C C . ALA A 1 103 ? 4.688 -10.790 -1.592 1.00 92.06 103 ALA A C 1
ATOM 761 O O . ALA A 1 103 ? 5.697 -10.882 -2.290 1.00 92.06 103 ALA A O 1
ATOM 762 N N . ARG A 1 104 ? 3.570 -11.473 -1.856 1.00 91.81 104 ARG A N 1
ATOM 763 C CA . ARG A 1 104 ? 3.430 -12.409 -2.975 1.00 91.81 104 ARG A CA 1
ATOM 764 C C . ARG A 1 104 ? 3.563 -11.708 -4.327 1.00 91.81 104 ARG A C 1
ATOM 766 O O . ARG A 1 104 ? 4.372 -12.125 -5.148 1.00 91.81 104 ARG A O 1
ATOM 773 N N . ASN A 1 105 ? 2.817 -10.625 -4.530 1.00 91.25 105 ASN A N 1
ATOM 774 C CA . ASN A 1 105 ? 2.824 -9.894 -5.795 1.00 91.25 105 ASN A CA 1
ATOM 775 C C . ASN A 1 105 ? 4.169 -9.189 -6.034 1.00 91.25 105 ASN A C 1
ATOM 777 O O . ASN A 1 105 ? 4.642 -9.103 -7.166 1.00 91.25 105 ASN A O 1
ATOM 781 N N . TRP A 1 106 ? 4.816 -8.704 -4.970 1.00 93.56 106 TRP A N 1
ATOM 782 C CA . TRP A 1 106 ? 6.164 -8.154 -5.057 1.00 93.56 106 TRP A CA 1
ATOM 783 C C . TRP A 1 106 ? 7.186 -9.224 -5.450 1.00 93.56 106 TRP A C 1
ATOM 785 O O . TRP A 1 106 ? 8.018 -8.973 -6.318 1.00 93.56 106 TRP A O 1
ATOM 795 N N . ALA A 1 107 ? 7.123 -10.422 -4.858 1.00 90.56 107 ALA A N 1
ATOM 796 C CA . ALA A 1 107 ? 8.006 -11.536 -5.215 1.00 90.56 107 ALA A CA 1
ATOM 797 C C . ALA A 1 107 ? 7.866 -11.930 -6.695 1.00 90.56 107 ALA A C 1
ATOM 799 O O . ALA A 1 107 ? 8.867 -12.173 -7.363 1.00 90.56 107 ALA A O 1
ATOM 800 N N . GLU A 1 108 ? 6.640 -11.922 -7.222 1.00 87.38 108 GLU A N 1
ATOM 801 C CA . GLU A 1 108 ? 6.368 -12.191 -8.636 1.00 87.38 108 GLU A CA 1
ATOM 802 C C . GLU A 1 108 ? 7.025 -11.153 -9.562 1.00 87.38 108 GLU A C 1
ATOM 804 O O . GLU A 1 108 ? 7.758 -11.517 -10.480 1.00 87.38 108 GLU A O 1
ATOM 809 N N . ILE A 1 109 ? 6.833 -9.854 -9.302 1.00 87.81 109 ILE A N 1
ATOM 810 C CA . ILE A 1 109 ? 7.378 -8.796 -10.172 1.00 87.81 109 ILE A CA 1
ATOM 811 C C . ILE A 1 109 ? 8.898 -8.636 -10.002 1.00 87.81 109 ILE A C 1
ATOM 813 O O . ILE A 1 109 ? 9.615 -8.423 -10.985 1.00 87.81 109 ILE A O 1
ATOM 817 N N . SER A 1 110 ? 9.405 -8.746 -8.771 1.00 87.31 110 SER A N 1
ATOM 818 C CA . SER A 1 110 ? 10.830 -8.557 -8.460 1.00 87.31 110 SER A CA 1
ATOM 819 C C . SER A 1 110 ? 11.743 -9.640 -9.028 1.00 87.31 110 SER A C 1
ATOM 821 O O . SER A 1 110 ? 12.936 -9.386 -9.173 1.00 87.31 110 SER A O 1
ATOM 823 N N . GLY A 1 111 ? 11.197 -10.793 -9.426 1.00 83.38 111 GLY A N 1
ATOM 824 C CA . GLY A 1 111 ? 11.941 -11.800 -10.182 1.00 83.38 111 GLY A CA 1
ATOM 825 C C . GLY A 1 111 ? 12.210 -11.416 -11.642 1.00 83.38 111 GLY A C 1
ATOM 826 O O . GLY A 1 111 ? 13.166 -11.913 -12.219 1.00 83.38 111 GLY A O 1
ATOM 827 N N . GLY A 1 112 ? 11.400 -10.538 -12.249 1.00 88.19 112 GLY A N 1
ATOM 828 C CA . GLY A 1 112 ? 11.482 -10.235 -13.685 1.00 88.19 112 GLY A CA 1
ATOM 829 C C . GLY A 1 112 ? 11.985 -8.832 -14.027 1.00 88.19 112 GLY A C 1
ATOM 830 O O . GLY A 1 112 ? 12.760 -8.664 -14.967 1.00 88.19 112 GLY A O 1
ATOM 831 N N . VAL A 1 113 ? 11.558 -7.803 -13.286 1.00 93.62 113 VAL A N 1
ATOM 832 C CA . VAL A 1 113 ? 11.886 -6.402 -13.627 1.00 93.62 113 VAL A CA 1
ATOM 833 C C . VAL A 1 113 ? 13.393 -6.116 -13.600 1.00 93.62 113 VAL A C 1
ATOM 835 O O . VAL A 1 113 ? 13.883 -5.564 -14.588 1.00 93.62 113 VAL A O 1
ATOM 838 N N . PRO A 1 114 ? 14.160 -6.512 -12.564 1.00 94.00 114 PRO A N 1
ATOM 839 C CA . PRO A 1 114 ? 15.605 -6.285 -12.547 1.00 94.00 114 PRO A CA 1
ATOM 840 C C . PRO A 1 114 ? 16.335 -6.915 -13.741 1.00 94.00 114 PRO A C 1
ATOM 842 O O . PRO A 1 114 ? 17.183 -6.270 -14.349 1.00 94.00 114 PRO A O 1
ATOM 845 N N . GLU A 1 115 ? 15.968 -8.139 -14.132 1.00 92.56 115 GLU A N 1
ATOM 846 C CA . GLU A 1 115 ? 16.585 -8.824 -15.277 1.00 92.56 115 GLU A CA 1
ATOM 847 C C . GLU A 1 115 ? 16.304 -8.102 -16.601 1.00 92.56 115 GLU A C 1
ATOM 849 O O . GLU A 1 115 ? 17.191 -7.977 -17.449 1.00 92.56 115 GLU A O 1
ATOM 854 N N . MET A 1 116 ? 15.084 -7.582 -16.776 1.00 95.25 116 MET A N 1
ATOM 855 C CA . MET A 1 116 ? 14.746 -6.774 -17.948 1.00 95.25 116 MET A CA 1
ATOM 856 C C . MET A 1 116 ? 15.566 -5.484 -17.996 1.00 95.25 116 MET A C 1
ATOM 858 O O . MET A 1 116 ? 16.095 -5.156 -19.058 1.00 95.25 116 MET A O 1
ATOM 862 N N . LEU A 1 117 ? 15.703 -4.772 -16.871 1.00 96.88 117 LEU A N 1
ATOM 863 C CA . LEU A 1 117 ? 16.497 -3.541 -16.792 1.00 96.88 117 LEU A CA 1
ATOM 864 C C . LEU A 1 117 ? 17.965 -3.793 -17.163 1.00 96.88 117 LEU A C 1
ATOM 866 O O . LEU A 1 117 ? 18.517 -3.060 -17.984 1.00 96.88 117 LEU A O 1
ATOM 870 N N . GLU A 1 118 ? 18.570 -4.869 -16.657 1.00 95.75 118 GLU A N 1
ATOM 871 C CA . GLU A 1 118 ? 19.940 -5.259 -17.016 1.00 95.75 118 GLU A CA 1
ATOM 872 C C . GLU A 1 118 ? 20.080 -5.600 -18.511 1.00 95.75 118 GLU A C 1
ATOM 874 O O . GLU A 1 118 ? 21.006 -5.134 -19.186 1.00 95.75 118 GLU A O 1
ATOM 879 N N . ALA A 1 119 ? 19.135 -6.358 -19.076 1.00 95.94 119 ALA A N 1
ATOM 880 C CA . ALA A 1 119 ? 19.144 -6.703 -20.498 1.00 95.94 119 ALA A CA 1
ATOM 881 C C . ALA A 1 119 ? 19.004 -5.463 -21.402 1.00 95.94 119 ALA A C 1
ATOM 883 O O . ALA A 1 119 ? 19.715 -5.334 -22.407 1.00 95.94 119 ALA A O 1
ATOM 884 N N . ILE A 1 120 ? 18.112 -4.536 -21.035 1.00 97.25 120 ILE A N 1
ATOM 885 C CA . ILE A 1 120 ? 17.924 -3.252 -21.719 1.00 97.25 120 ILE A CA 1
ATOM 886 C C . ILE A 1 120 ? 19.220 -2.445 -21.668 1.00 97.25 120 ILE A C 1
ATOM 888 O O . ILE A 1 120 ? 19.713 -2.024 -22.717 1.00 97.25 120 ILE A O 1
ATOM 892 N N . LYS A 1 121 ? 19.810 -2.289 -20.477 1.00 97.00 121 LYS A N 1
ATOM 893 C CA . LYS A 1 121 ? 21.070 -1.572 -20.285 1.00 97.00 121 LYS A CA 1
ATOM 894 C C . LYS A 1 121 ? 22.182 -2.132 -21.173 1.00 97.00 121 LYS A C 1
ATOM 896 O O . LYS A 1 121 ? 22.795 -1.380 -21.930 1.00 97.00 121 LYS A O 1
ATOM 901 N N . GLY A 1 122 ? 22.399 -3.448 -21.160 1.00 95.56 122 GLY A N 1
ATOM 902 C CA . GLY A 1 122 ? 23.434 -4.085 -21.981 1.00 95.56 122 GLY A CA 1
ATOM 903 C C . GLY A 1 122 ? 23.232 -3.869 -23.488 1.00 95.56 122 GLY A C 1
ATOM 904 O O . GLY A 1 122 ? 24.194 -3.678 -24.246 1.00 95.56 122 GLY A O 1
ATOM 905 N N . ARG A 1 123 ? 21.974 -3.845 -23.947 1.00 94.06 123 ARG A N 1
ATOM 906 C CA . ARG A 1 123 ? 21.637 -3.564 -25.348 1.00 94.06 123 ARG A CA 1
ATOM 907 C C . ARG A 1 123 ? 21.839 -2.092 -25.709 1.00 94.06 123 ARG A C 1
ATOM 909 O O 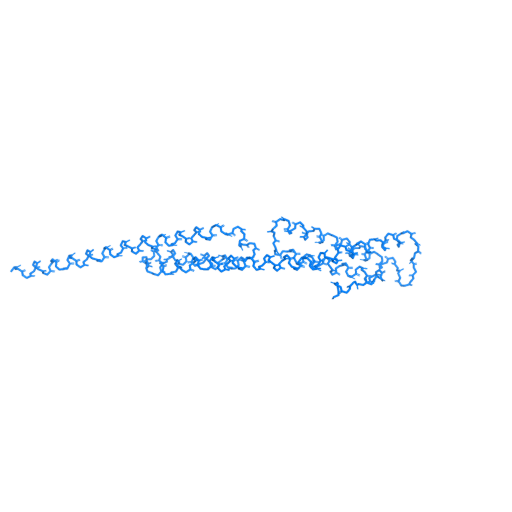. ARG A 1 123 ? 22.406 -1.834 -26.772 1.00 94.06 123 ARG A O 1
ATOM 916 N N . LEU A 1 124 ? 21.440 -1.158 -24.843 1.00 94.19 124 LEU A N 1
ATOM 917 C CA . LEU A 1 124 ? 21.697 0.277 -25.011 1.00 94.19 124 LEU A CA 1
ATOM 918 C C . LEU A 1 124 ? 23.201 0.556 -25.105 1.00 94.19 124 LEU A C 1
ATOM 920 O O . LEU A 1 124 ? 23.638 1.198 -26.059 1.00 94.19 124 LEU A O 1
ATOM 924 N N . ASP A 1 125 ? 24.000 -0.003 -24.195 1.00 93.44 125 ASP A N 1
ATOM 925 C CA . ASP A 1 125 ? 25.459 0.163 -24.175 1.00 93.44 125 ASP A CA 1
ATOM 926 C C . ASP A 1 125 ? 26.102 -0.372 -25.475 1.00 93.44 125 ASP A C 1
ATOM 928 O O . ASP A 1 125 ? 26.956 0.277 -26.087 1.00 93.44 125 ASP A O 1
ATOM 932 N N . THR A 1 126 ? 25.626 -1.518 -25.977 1.00 90.12 126 THR A N 1
ATOM 933 C CA . THR A 1 126 ? 26.089 -2.094 -27.254 1.00 90.12 126 THR A CA 1
ATOM 934 C C . THR A 1 126 ? 25.739 -1.222 -28.467 1.00 90.12 126 THR A C 1
ATOM 936 O O . THR A 1 126 ? 26.547 -1.103 -29.394 1.00 90.12 126 THR A O 1
ATOM 939 N N . LEU A 1 127 ? 24.538 -0.635 -28.494 1.00 89.06 127 LEU A N 1
ATOM 940 C CA . LEU A 1 127 ? 24.074 0.218 -29.594 1.00 89.06 127 LEU A CA 1
ATOM 941 C C . LEU A 1 127 ? 24.773 1.582 -29.593 1.00 89.06 127 LEU A C 1
ATOM 943 O O . LEU A 1 127 ? 25.193 2.042 -30.656 1.00 89.06 127 LEU A O 1
ATOM 947 N N . LYS A 1 128 ? 24.981 2.183 -28.414 1.00 85.88 128 LYS A N 1
ATOM 948 C CA . LYS A 1 128 ? 25.719 3.445 -28.237 1.00 85.88 128 LYS A CA 1
ATOM 949 C C . LYS A 1 128 ? 27.184 3.343 -28.659 1.00 85.88 128 LYS A C 1
ATOM 951 O O . LYS A 1 128 ? 27.738 4.309 -29.170 1.00 85.88 128 LYS A O 1
ATOM 956 N N . ALA A 1 129 ? 27.791 2.161 -28.548 1.00 86.62 129 ALA A N 1
ATOM 957 C CA . ALA A 1 129 ? 29.130 1.891 -29.074 1.00 86.62 129 ALA A CA 1
ATOM 958 C C . ALA A 1 129 ? 29.204 1.840 -30.622 1.00 86.62 129 ALA A C 1
ATOM 960 O O . ALA A 1 129 ? 30.234 1.453 -31.172 1.00 86.62 129 ALA A O 1
ATOM 961 N N . GLY A 1 130 ? 28.122 2.178 -31.339 1.00 73.62 130 GLY A N 1
ATOM 962 C CA . GLY A 1 130 ? 28.095 2.323 -32.799 1.00 73.62 130 GLY A CA 1
ATOM 963 C C . GLY A 1 130 ? 28.063 1.008 -33.581 1.00 73.62 130 GLY A C 1
ATOM 964 O O . GLY A 1 130 ? 28.169 1.015 -34.803 1.00 73.62 130 GLY A O 1
ATOM 965 N N . LYS A 1 131 ? 27.909 -0.139 -32.908 1.00 67.62 131 LYS A N 1
ATOM 966 C CA . LYS A 1 131 ? 28.109 -1.457 -33.533 1.00 67.62 131 LYS A CA 1
ATOM 967 C C . LYS A 1 131 ? 26.948 -1.939 -34.415 1.00 67.62 131 LYS A C 1
ATOM 969 O O . LYS A 1 131 ? 27.146 -2.898 -35.156 1.00 67.62 131 LYS A O 1
ATOM 974 N N . ARG A 1 132 ? 25.735 -1.368 -34.302 1.00 64.44 132 ARG A N 1
ATOM 975 C CA . ARG A 1 132 ? 24.494 -1.987 -34.833 1.00 64.44 132 ARG A CA 1
ATOM 976 C C . ARG A 1 132 ? 23.340 -1.028 -35.194 1.00 64.44 132 ARG A C 1
AT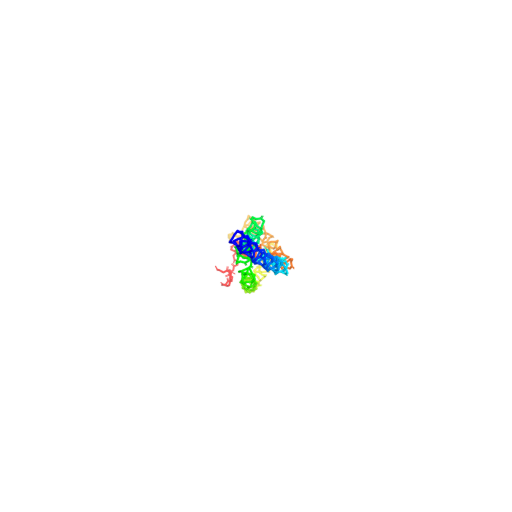OM 978 O O . ARG A 1 132 ? 22.189 -1.455 -35.215 1.00 64.44 132 ARG A O 1
ATOM 985 N N . LEU A 1 133 ? 23.608 0.248 -35.481 1.00 68.50 133 LEU A N 1
ATOM 986 C CA . LEU A 1 133 ? 22.570 1.190 -35.940 1.00 68.50 133 LEU A CA 1
ATOM 987 C C . LEU A 1 133 ? 22.241 0.958 -37.424 1.00 68.50 133 LEU A C 1
ATOM 989 O O . LEU A 1 133 ? 22.622 1.728 -38.300 1.00 68.50 133 LEU A O 1
ATOM 993 N N . THR A 1 134 ? 21.585 -0.162 -37.709 1.00 70.19 134 THR A N 1
ATOM 994 C CA . THR A 1 134 ? 21.031 -0.501 -39.023 1.00 70.19 134 THR A CA 1
ATOM 995 C C . THR A 1 134 ? 19.513 -0.558 -38.918 1.00 70.19 134 THR A C 1
ATOM 997 O O . THR A 1 134 ? 18.992 -0.987 -37.889 1.00 70.19 134 THR A O 1
ATOM 1000 N N . ALA A 1 135 ? 18.792 -0.180 -39.976 1.00 67.25 135 ALA A N 1
ATOM 1001 C CA . ALA A 1 135 ? 17.330 -0.243 -39.987 1.00 67.25 135 ALA A CA 1
ATOM 1002 C C . ALA A 1 135 ? 16.818 -1.647 -39.580 1.00 67.25 135 ALA A C 1
ATOM 1004 O O . ALA A 1 135 ? 17.402 -2.646 -40.008 1.00 67.25 135 ALA A O 1
ATOM 1005 N N . PRO A 1 136 ? 15.753 -1.744 -38.763 1.00 68.88 136 PRO A N 1
ATOM 1006 C CA . PRO A 1 136 ? 14.871 -0.663 -38.312 1.00 68.88 136 PRO A CA 1
ATOM 1007 C C . PRO A 1 136 ? 15.316 0.008 -36.991 1.00 68.88 136 PRO A C 1
ATOM 1009 O O . PRO A 1 136 ? 14.510 0.700 -36.375 1.00 68.88 136 PRO A O 1
ATOM 1012 N N . MET A 1 137 ? 16.553 -0.209 -36.523 1.00 84.88 137 MET A N 1
ATOM 1013 C CA . MET A 1 137 ? 17.128 0.447 -35.342 1.00 84.88 137 MET A CA 1
ATOM 1014 C C . MET A 1 137 ? 17.747 1.795 -35.735 1.00 84.88 137 MET A C 1
ATOM 1016 O O . MET A 1 137 ? 18.856 1.848 -36.271 1.00 84.88 137 MET A O 1
ATOM 1020 N N . ASP A 1 138 ? 17.021 2.881 -35.478 1.00 84.62 138 ASP A N 1
ATOM 1021 C CA . ASP A 1 138 ? 17.455 4.252 -35.743 1.00 84.62 138 ASP A CA 1
ATOM 1022 C C . ASP A 1 138 ? 17.675 5.053 -34.448 1.00 84.62 138 ASP A C 1
ATOM 1024 O O . ASP A 1 138 ? 17.467 4.570 -33.331 1.00 84.62 138 ASP A O 1
ATOM 1028 N N . LYS A 1 139 ? 18.133 6.298 -34.604 1.00 86.75 139 LYS A N 1
ATOM 1029 C CA . LYS A 1 139 ? 18.414 7.199 -33.482 1.00 86.75 139 LYS A CA 1
ATOM 1030 C C . LYS A 1 139 ? 17.165 7.478 -32.638 1.00 86.75 139 LYS A C 1
ATOM 1032 O O . LYS A 1 139 ? 17.258 7.484 -31.417 1.00 86.75 139 LYS A O 1
ATOM 1037 N N . THR A 1 140 ? 16.004 7.649 -33.269 1.00 90.00 140 THR A N 1
ATOM 1038 C CA . THR A 1 140 ? 14.749 7.952 -32.572 1.00 90.00 140 THR A CA 1
ATOM 1039 C C . THR A 1 140 ? 14.290 6.783 -31.707 1.00 90.00 140 THR A C 1
ATOM 1041 O O . THR A 1 140 ? 13.919 6.986 -30.553 1.00 90.00 140 THR A O 1
ATOM 1044 N N . ARG A 1 141 ? 14.350 5.546 -32.214 1.00 90.12 141 ARG A N 1
ATOM 1045 C CA . ARG A 1 141 ? 14.021 4.354 -31.416 1.00 90.12 141 ARG A CA 1
ATOM 1046 C C . ARG A 1 141 ? 15.000 4.159 -30.263 1.00 90.12 141 ARG A C 1
ATOM 1048 O O . ARG A 1 141 ? 14.562 3.780 -29.179 1.00 90.12 141 ARG A O 1
ATOM 1055 N N . LEU A 1 142 ? 16.290 4.443 -30.470 1.00 91.38 142 LEU A N 1
ATOM 1056 C CA . LEU A 1 142 ? 17.294 4.381 -29.406 1.00 91.38 142 LEU A CA 1
ATOM 1057 C C . LEU A 1 142 ? 17.002 5.397 -28.290 1.00 91.38 142 LEU A C 1
ATOM 1059 O O . LEU A 1 142 ? 16.976 5.017 -27.124 1.00 91.38 142 LEU A O 1
ATOM 1063 N N . GLU A 1 143 ? 16.723 6.653 -28.645 1.00 93.38 143 GLU A N 1
ATOM 1064 C CA . GLU A 1 143 ? 16.372 7.713 -27.687 1.00 93.38 143 GLU A CA 1
ATOM 1065 C C . GLU A 1 143 ? 15.086 7.383 -26.914 1.00 93.38 143 GLU A C 1
ATOM 1067 O O . GLU A 1 143 ? 15.021 7.553 -25.697 1.00 93.38 143 GLU A O 1
ATOM 1072 N N . GLN A 1 144 ? 14.065 6.848 -27.592 1.00 95.56 144 GLN A N 1
ATOM 1073 C CA . GLN A 1 144 ? 12.833 6.406 -26.933 1.00 95.56 144 GLN A CA 1
ATOM 1074 C C . GLN A 1 144 ? 13.075 5.231 -25.981 1.00 95.56 144 GLN A C 1
ATOM 1076 O O . GLN A 1 144 ? 12.506 5.202 -24.892 1.00 95.56 144 GLN A O 1
ATOM 1081 N N . ALA A 1 145 ? 13.904 4.260 -26.371 1.00 96.38 145 ALA A N 1
ATOM 1082 C CA . ALA A 1 145 ? 14.239 3.131 -25.511 1.00 96.38 145 ALA A CA 1
ATOM 1083 C C . ALA A 1 145 ? 15.018 3.570 -24.265 1.00 96.38 145 ALA A C 1
ATOM 1085 O O . ALA A 1 145 ? 14.765 3.053 -23.180 1.00 96.38 145 ALA A O 1
ATOM 1086 N N . GLU A 1 146 ? 15.930 4.532 -24.413 1.00 96.44 146 GLU A N 1
ATOM 1087 C CA . GLU A 1 146 ? 16.691 5.116 -23.308 1.00 96.44 146 GLU A CA 1
ATOM 1088 C C . GLU A 1 146 ? 15.783 5.858 -22.322 1.00 96.44 146 GLU A C 1
ATOM 1090 O O . GLU A 1 146 ? 15.821 5.566 -21.131 1.00 96.44 146 GLU A O 1
ATOM 1095 N N . MET A 1 147 ? 14.884 6.713 -22.813 1.00 98.00 147 MET A N 1
ATOM 1096 C CA . MET A 1 147 ? 13.886 7.383 -21.971 1.00 98.00 147 MET A CA 1
ATOM 1097 C C . MET A 1 147 ? 13.043 6.375 -21.174 1.00 98.00 147 MET A C 1
ATOM 1099 O O . MET A 1 147 ? 12.855 6.523 -19.968 1.00 98.00 147 MET A O 1
ATOM 1103 N N . ARG A 1 148 ? 12.537 5.328 -21.839 1.00 98.06 148 ARG A N 1
ATOM 1104 C CA . ARG A 1 148 ? 11.732 4.275 -21.195 1.00 98.06 148 ARG A CA 1
ATOM 1105 C C . ARG A 1 148 ? 12.533 3.518 -20.135 1.00 98.06 148 ARG A C 1
ATOM 1107 O O . ARG A 1 148 ? 12.007 3.233 -19.066 1.00 98.06 148 ARG A O 1
ATOM 1114 N N . TYR A 1 149 ? 13.803 3.224 -20.407 1.00 98.31 149 TYR A N 1
ATOM 1115 C CA . TYR A 1 149 ? 14.710 2.603 -19.444 1.00 98.31 149 TYR A CA 1
ATOM 1116 C C . TYR A 1 149 ? 14.919 3.470 -18.193 1.00 98.31 149 TYR A C 1
ATOM 1118 O O . TYR A 1 149 ? 14.849 2.959 -17.073 1.00 98.31 149 TYR A O 1
ATOM 1126 N N . GLU A 1 150 ? 15.145 4.773 -18.369 1.00 98.31 150 GLU A N 1
ATOM 1127 C CA . GLU A 1 150 ? 15.327 5.708 -17.254 1.00 98.31 150 GLU A CA 1
ATOM 1128 C C . GLU A 1 150 ? 14.069 5.796 -16.386 1.00 98.31 150 GLU A C 1
ATOM 1130 O O . GLU A 1 150 ? 14.154 5.651 -15.166 1.00 98.31 150 GLU A O 1
ATOM 1135 N N . ILE A 1 151 ? 12.895 5.942 -17.010 1.00 98.38 151 ILE A N 1
ATOM 1136 C CA . ILE A 1 151 ? 11.605 5.956 -16.308 1.00 98.38 151 ILE A CA 1
ATOM 1137 C C . ILE A 1 151 ? 11.396 4.643 -15.544 1.00 98.38 151 ILE A C 1
ATOM 1139 O O . ILE A 1 151 ? 11.090 4.672 -14.352 1.00 98.38 151 ILE A O 1
ATOM 1143 N N . ALA A 1 152 ? 11.615 3.496 -16.194 1.00 98.31 152 ALA A N 1
ATOM 1144 C CA . ALA A 1 152 ? 11.465 2.190 -15.559 1.00 98.31 152 ALA A CA 1
ATOM 1145 C C . ALA A 1 152 ? 12.387 2.028 -14.340 1.00 98.31 152 ALA A C 1
ATOM 1147 O O . ALA A 1 152 ? 11.958 1.514 -13.308 1.00 98.31 152 ALA A O 1
ATOM 1148 N N . THR A 1 153 ? 13.631 2.506 -14.436 1.00 98.31 153 THR A N 1
ATOM 1149 C CA . THR A 1 153 ? 14.603 2.472 -13.333 1.00 98.31 153 THR A CA 1
ATOM 1150 C C . THR A 1 153 ? 14.140 3.335 -12.159 1.00 98.31 153 THR A C 1
ATOM 1152 O O . THR A 1 153 ? 14.108 2.858 -11.026 1.00 98.31 153 THR A O 1
ATOM 1155 N N . ILE A 1 154 ? 13.707 4.573 -12.426 1.00 98.38 154 ILE A N 1
ATOM 1156 C CA . ILE A 1 154 ? 13.199 5.497 -11.400 1.00 98.38 154 ILE A CA 1
ATOM 1157 C C . ILE A 1 154 ? 11.979 4.906 -10.687 1.00 98.38 154 ILE A C 1
ATOM 1159 O O . ILE A 1 154 ? 11.926 4.890 -9.459 1.00 98.38 154 ILE A O 1
ATOM 1163 N N . LEU A 1 155 ? 11.005 4.397 -11.445 1.00 98.31 155 LEU A N 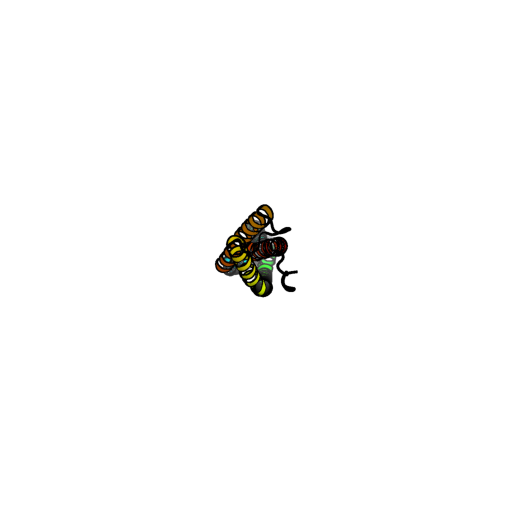1
ATOM 1164 C CA . LEU A 1 155 ? 9.785 3.812 -10.887 1.00 98.31 155 LEU A CA 1
ATOM 1165 C C . LEU A 1 155 ? 10.082 2.557 -10.062 1.00 98.31 155 LEU A C 1
ATOM 1167 O O . LEU A 1 155 ? 9.487 2.359 -9.003 1.00 98.31 155 LEU A O 1
ATOM 1171 N N . TRP A 1 156 ? 11.021 1.723 -10.514 1.00 97.81 156 TRP A N 1
ATOM 1172 C CA . TRP A 1 156 ? 11.448 0.541 -9.773 1.00 97.81 156 TRP A CA 1
ATOM 1173 C C . TRP A 1 156 ? 12.127 0.903 -8.446 1.00 97.81 156 TRP A C 1
ATOM 1175 O O . TRP A 1 156 ? 11.852 0.289 -7.411 1.00 97.81 156 TRP A O 1
ATOM 1185 N N . ASP A 1 157 ? 12.989 1.919 -8.455 1.00 97.62 157 ASP A N 1
ATOM 1186 C CA . ASP A 1 157 ? 13.645 2.421 -7.250 1.00 97.62 157 ASP A CA 1
ATOM 1187 C C . ASP A 1 157 ? 12.648 3.050 -6.269 1.00 97.62 157 ASP A C 1
ATOM 1189 O O . ASP A 1 157 ? 12.699 2.746 -5.072 1.00 97.62 157 ASP A O 1
ATOM 1193 N N . GLU A 1 158 ? 11.684 3.834 -6.760 1.00 96.75 158 GLU A N 1
ATOM 1194 C CA . GLU A 1 158 ? 10.625 4.400 -5.920 1.00 96.75 158 GLU A CA 1
ATOM 1195 C C . GLU A 1 158 ? 9.717 3.305 -5.342 1.00 96.75 158 GLU A C 1
ATOM 1197 O O . GLU A 1 158 ? 9.330 3.387 -4.176 1.00 96.75 158 GLU A O 1
ATOM 1202 N N . ALA A 1 159 ? 9.434 2.233 -6.092 1.00 96.94 159 ALA A N 1
ATOM 1203 C CA . ALA A 1 159 ? 8.671 1.092 -5.586 1.00 96.94 159 ALA A CA 1
ATOM 1204 C C . ALA A 1 159 ? 9.398 0.396 -4.419 1.00 96.94 159 ALA A C 1
ATOM 1206 O O . ALA A 1 159 ? 8.790 0.122 -3.381 1.00 96.94 159 ALA A O 1
ATOM 1207 N N . LYS A 1 160 ? 10.715 0.161 -4.548 1.00 95.38 160 LYS A N 1
ATOM 1208 C CA . LYS A 1 160 ? 11.557 -0.415 -3.476 1.00 95.38 160 LYS A CA 1
ATOM 1209 C C . LYS A 1 160 ? 11.604 0.477 -2.237 1.00 95.38 160 LYS A C 1
ATOM 1211 O O . LYS A 1 160 ? 11.523 -0.019 -1.109 1.00 95.38 160 LYS A O 1
ATOM 1216 N N . LYS A 1 161 ? 11.748 1.786 -2.439 1.00 95.56 161 LYS A N 1
ATOM 1217 C CA . LYS A 1 161 ? 11.755 2.776 -1.360 1.00 95.56 161 LYS A CA 1
ATOM 1218 C C . LYS A 1 161 ? 10.410 2.799 -0.634 1.00 95.56 161 LYS A C 1
ATOM 1220 O O . LYS A 1 161 ? 10.373 2.607 0.576 1.00 95.56 161 LYS A O 1
ATOM 1225 N N . THR A 1 162 ? 9.316 2.907 -1.381 1.00 92.94 162 THR A N 1
ATOM 1226 C CA . THR A 1 162 ? 7.936 2.899 -0.875 1.00 92.94 162 THR A CA 1
ATOM 1227 C C . THR A 1 162 ? 7.625 1.620 -0.080 1.00 92.94 162 THR A C 1
ATOM 1229 O O . THR A 1 162 ? 7.008 1.675 0.989 1.00 92.94 162 THR A O 1
ATOM 1232 N N . LEU A 1 163 ? 8.102 0.461 -0.556 1.00 91.94 163 LEU A N 1
ATOM 1233 C CA . LEU A 1 163 ? 7.991 -0.814 0.158 1.00 91.94 163 LEU A CA 1
ATOM 1234 C C . LEU A 1 163 ? 8.744 -0.776 1.496 1.00 91.94 163 LEU A C 1
ATOM 1236 O O . LEU A 1 163 ? 8.215 -1.229 2.510 1.00 91.94 163 LEU A O 1
ATOM 1240 N N . SER A 1 164 ? 9.948 -0.200 1.509 1.00 89.31 164 SER A N 1
ATOM 1241 C CA . SER A 1 164 ? 10.796 -0.075 2.706 1.00 89.31 164 SER A CA 1
ATOM 1242 C C . SER A 1 164 ? 10.241 0.923 3.731 1.00 89.31 164 SER A C 1
ATOM 1244 O O . SER A 1 164 ? 10.341 0.699 4.934 1.00 89.31 164 SER A O 1
ATOM 1246 N N . GLU A 1 165 ? 9.609 2.003 3.269 1.00 87.94 165 GLU A N 1
ATOM 1247 C CA . GLU A 1 165 ? 8.929 3.006 4.105 1.00 87.94 165 GLU A CA 1
ATOM 1248 C C . GLU A 1 165 ? 7.574 2.505 4.648 1.00 87.94 165 GLU A C 1
ATOM 1250 O O . GLU A 1 165 ? 6.957 3.119 5.529 1.00 87.94 165 GLU A O 1
ATOM 125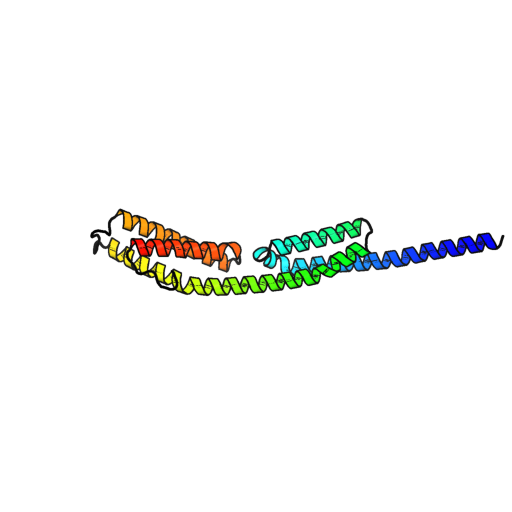5 N N . GLY A 1 166 ? 7.103 1.355 4.155 1.00 82.06 166 GLY A N 1
ATOM 1256 C CA . GLY A 1 166 ? 5.844 0.754 4.564 1.00 82.06 166 GLY A CA 1
ATOM 1257 C C . GLY A 1 166 ? 4.646 1.608 4.159 1.00 82.06 166 GLY A C 1
ATOM 1258 O O . GLY A 1 166 ? 3.729 1.770 4.967 1.00 82.06 166 GLY A O 1
ATOM 1259 N N . ASN A 1 167 ? 4.668 2.176 2.950 1.00 84.25 167 ASN A N 1
ATOM 1260 C CA . ASN A 1 167 ? 3.505 2.777 2.297 1.00 84.25 167 ASN A CA 1
ATOM 1261 C C . ASN A 1 167 ? 2.988 1.811 1.209 1.00 84.25 167 ASN A C 1
ATOM 1263 O O . ASN A 1 167 ? 3.364 1.914 0.049 1.00 84.25 167 ASN A O 1
ATOM 1267 N N . PRO A 1 168 ? 2.147 0.825 1.546 1.00 85.00 168 PRO A N 1
ATOM 1268 C CA . PRO A 1 168 ? 1.811 -0.273 0.641 1.00 85.00 168 PRO A CA 1
ATOM 1269 C C . PRO A 1 168 ? 0.939 0.139 -0.556 1.00 85.00 168 PRO A C 1
ATOM 1271 O O . PRO A 1 168 ? 0.801 -0.656 -1.485 1.00 85.00 168 PRO A O 1
ATOM 1274 N N . ALA A 1 169 ? 0.334 1.334 -0.537 1.00 87.06 169 ALA A N 1
ATOM 1275 C CA . ALA A 1 169 ? -0.628 1.767 -1.550 1.00 87.06 169 ALA A CA 1
ATOM 1276 C C . ALA A 1 169 ? 0.017 1.927 -2.936 1.00 87.06 169 ALA A C 1
ATOM 1278 O O . ALA A 1 169 ? -0.570 1.516 -3.936 1.00 87.06 169 ALA A O 1
ATOM 1279 N N . ASP A 1 170 ? 1.248 2.443 -2.975 1.00 91.31 170 ASP A N 1
ATOM 1280 C CA . ASP A 1 170 ? 1.909 2.830 -4.224 1.00 91.31 170 ASP A CA 1
ATOM 1281 C C . ASP A 1 170 ? 2.922 1.789 -4.727 1.00 91.31 170 ASP A C 1
ATOM 1283 O O . ASP A 1 170 ? 3.308 1.825 -5.893 1.00 91.31 170 ASP A O 1
ATOM 1287 N N . VAL A 1 171 ? 3.303 0.801 -3.902 1.00 94.94 171 VAL A N 1
ATOM 1288 C CA . VAL A 1 171 ? 4.323 -0.210 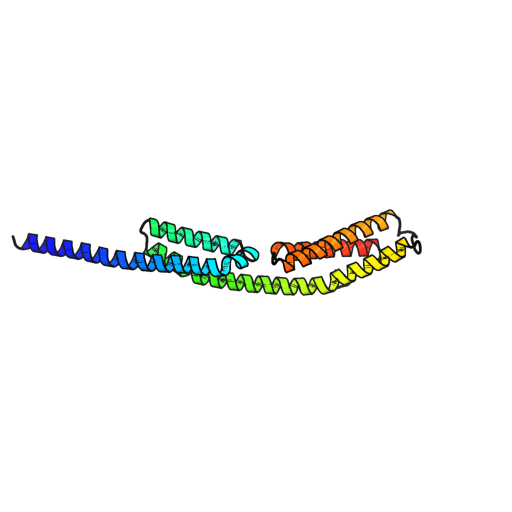-4.256 1.00 94.94 171 VAL A CA 1
ATOM 1289 C C . VAL A 1 171 ? 3.972 -0.944 -5.549 1.00 94.94 171 VAL A C 1
ATOM 1291 O O . VAL A 1 171 ? 4.772 -0.994 -6.481 1.00 94.94 171 VAL A O 1
ATOM 1294 N N . MET A 1 172 ? 2.775 -1.533 -5.606 1.00 93.75 172 MET A N 1
ATOM 1295 C CA . MET A 1 172 ? 2.357 -2.341 -6.752 1.00 93.75 172 MET A CA 1
ATOM 1296 C C . MET A 1 172 ? 2.084 -1.498 -8.006 1.00 93.75 172 MET A C 1
ATOM 1298 O O . MET A 1 172 ? 2.527 -1.919 -9.075 1.00 93.75 172 MET A O 1
ATOM 1302 N N . PRO A 1 173 ? 1.422 -0.322 -7.921 1.00 94.50 173 PRO A N 1
ATOM 1303 C CA . PRO A 1 173 ? 1.327 0.607 -9.047 1.00 94.50 173 PRO A CA 1
ATOM 1304 C C . PRO A 1 173 ? 2.687 1.010 -9.632 1.00 94.50 173 PRO A C 1
ATOM 1306 O O . PRO A 1 173 ? 2.878 0.901 -10.842 1.00 94.50 173 PRO A O 1
ATOM 1309 N N . LEU A 1 174 ? 3.650 1.407 -8.792 1.00 97.00 174 LEU A N 1
ATOM 1310 C CA . LEU A 1 174 ? 4.992 1.800 -9.237 1.00 97.00 174 LEU A CA 1
ATOM 1311 C C . LEU A 1 174 ? 5.740 0.628 -9.887 1.00 97.00 174 LEU A C 1
ATOM 1313 O O . LEU A 1 174 ? 6.306 0.773 -10.969 1.00 97.00 174 LEU A O 1
ATOM 1317 N N . ALA A 1 175 ? 5.693 -0.556 -9.271 1.00 96.12 175 ALA A N 1
ATOM 1318 C CA . ALA A 1 175 ? 6.318 -1.764 -9.806 1.00 96.12 175 ALA A CA 1
ATOM 1319 C C . ALA A 1 175 ? 5.713 -2.196 -11.154 1.00 96.12 175 ALA A C 1
ATOM 1321 O O . ALA A 1 175 ? 6.434 -2.630 -12.054 1.00 96.12 175 ALA A O 1
ATOM 1322 N N . ALA A 1 176 ? 4.391 -2.077 -11.305 1.00 94.75 176 ALA A N 1
ATOM 1323 C CA . ALA A 1 176 ? 3.701 -2.378 -12.554 1.00 94.75 176 ALA A CA 1
ATOM 1324 C C . ALA A 1 176 ? 4.080 -1.387 -13.662 1.00 94.75 176 ALA A C 1
ATOM 1326 O O . ALA A 1 176 ? 4.415 -1.824 -14.760 1.00 94.75 176 ALA A O 1
ATOM 1327 N N . ALA A 1 177 ? 4.110 -0.087 -13.363 1.00 96.50 177 ALA A N 1
ATOM 1328 C CA . ALA A 1 177 ? 4.526 0.935 -14.319 1.00 96.50 177 ALA A CA 1
ATOM 1329 C C . ALA A 1 177 ? 5.996 0.751 -14.745 1.00 96.50 177 ALA A C 1
ATOM 1331 O O . ALA A 1 177 ? 6.304 0.771 -15.935 1.00 96.50 177 ALA A O 1
ATOM 1332 N N . ALA A 1 178 ? 6.892 0.432 -13.802 1.00 97.44 178 ALA A N 1
ATOM 1333 C CA . ALA A 1 178 ? 8.277 0.079 -14.115 1.00 97.44 178 ALA A CA 1
ATOM 1334 C C . ALA A 1 178 ? 8.371 -1.119 -15.078 1.00 97.44 178 ALA A C 1
ATOM 1336 O O . ALA A 1 178 ? 9.136 -1.093 -16.043 1.00 97.44 178 ALA A O 1
ATOM 1337 N N . ARG A 1 179 ? 7.564 -2.165 -14.844 1.00 95.56 179 ARG A N 1
ATOM 1338 C CA . ARG A 1 179 ? 7.478 -3.334 -15.732 1.00 95.56 179 ARG A CA 1
ATOM 1339 C C . ARG A 1 179 ? 6.999 -2.939 -17.130 1.00 95.56 179 ARG A C 1
ATOM 1341 O O . ARG A 1 179 ? 7.570 -3.403 -18.113 1.00 95.56 179 ARG A O 1
ATOM 1348 N N . GLU A 1 180 ? 5.969 -2.103 -17.231 1.00 96.06 180 GLU A N 1
ATOM 1349 C CA . GLU A 1 180 ? 5.411 -1.646 -18.509 1.00 96.06 180 GLU A CA 1
ATOM 1350 C C . GLU A 1 180 ? 6.433 -0.861 -19.341 1.00 96.06 180 GLU A C 1
ATOM 1352 O O . GLU A 1 180 ? 6.626 -1.168 -20.522 1.00 96.06 180 GLU A O 1
ATOM 1357 N N . ASP A 1 181 ? 7.141 0.091 -18.728 1.00 97.94 181 ASP A N 1
ATOM 1358 C CA . ASP A 1 181 ? 8.191 0.858 -19.402 1.00 97.94 181 ASP A CA 1
ATOM 1359 C C . ASP A 1 181 ? 9.391 -0.020 -19.789 1.00 97.94 181 ASP A C 1
ATOM 1361 O O . ASP A 1 181 ? 9.906 0.102 -20.905 1.00 97.94 181 ASP A O 1
ATOM 1365 N N . ALA A 1 182 ? 9.785 -0.978 -18.942 1.00 97.12 182 ALA A N 1
ATOM 1366 C CA . ALA A 1 182 ? 10.819 -1.955 -19.283 1.00 97.12 182 ALA A CA 1
ATOM 1367 C C . ALA A 1 182 ? 10.408 -2.808 -20.497 1.00 97.12 182 ALA A C 1
ATOM 1369 O O . ALA A 1 182 ? 11.164 -2.932 -21.461 1.00 97.12 182 ALA A O 1
ATOM 1370 N N . VAL A 1 183 ? 9.180 -3.337 -20.521 1.00 96.44 183 VAL A N 1
ATOM 1371 C CA . VAL A 1 183 ? 8.649 -4.096 -21.665 1.00 96.44 183 VAL A CA 1
ATOM 1372 C C . VAL A 1 183 ? 8.618 -3.240 -22.937 1.00 96.44 183 VAL A C 1
ATOM 1374 O O . VAL A 1 183 ? 8.950 -3.732 -24.021 1.00 96.44 183 VAL A O 1
ATOM 1377 N N . ALA A 1 184 ? 8.243 -1.963 -22.834 1.00 96.50 184 ALA A N 1
ATOM 1378 C CA . ALA A 1 184 ? 8.259 -1.035 -23.962 1.00 96.50 184 ALA A CA 1
ATOM 1379 C C . ALA A 1 184 ? 9.686 -0.802 -24.492 1.00 96.50 184 ALA A C 1
ATOM 1381 O O . ALA A 1 184 ? 9.906 -0.889 -25.703 1.00 96.50 184 ALA A O 1
ATOM 1382 N N . ALA A 1 185 ? 10.661 -0.589 -23.604 1.00 96.94 185 ALA A N 1
ATOM 1383 C CA . ALA A 1 185 ? 12.071 -0.464 -23.968 1.00 96.94 185 ALA A CA 1
ATOM 1384 C C . ALA A 1 185 ? 12.603 -1.742 -24.637 1.00 96.94 185 ALA A C 1
ATOM 1386 O O . ALA A 1 185 ? 13.230 -1.666 -25.692 1.00 96.94 185 ALA A O 1
ATOM 1387 N N . MET A 1 186 ? 12.293 -2.928 -24.099 1.00 95.31 186 MET A N 1
ATOM 1388 C CA . MET A 1 186 ? 12.684 -4.205 -24.710 1.00 95.31 186 MET A CA 1
ATOM 1389 C C . MET A 1 186 ? 12.144 -4.350 -26.135 1.00 95.31 186 MET A C 1
ATOM 1391 O O . MET A 1 186 ? 12.895 -4.725 -27.032 1.00 95.31 186 MET A O 1
ATOM 1395 N N . LYS A 1 187 ? 10.872 -4.001 -26.374 1.00 94.00 187 LYS A N 1
ATOM 1396 C CA . LYS A 1 187 ? 10.265 -4.032 -27.717 1.00 94.00 187 LYS A CA 1
ATOM 1397 C C . LYS A 1 187 ? 10.936 -3.052 -28.682 1.00 94.00 187 LYS A C 1
ATOM 1399 O O . LYS A 1 187 ? 11.173 -3.407 -29.835 1.00 94.00 187 LYS A O 1
ATOM 1404 N N . LEU A 1 188 ? 11.256 -1.839 -28.227 1.00 94.00 188 LEU A N 1
ATOM 1405 C CA . LEU A 1 188 ? 11.982 -0.850 -29.032 1.00 94.00 188 LEU A CA 1
ATOM 1406 C C . LEU A 1 188 ? 13.386 -1.340 -29.404 1.00 94.00 188 LEU A C 1
ATOM 1408 O O . LEU A 1 188 ? 13.826 -1.103 -30.525 1.00 94.00 188 LEU A O 1
ATOM 1412 N N . LEU A 1 189 ? 14.040 -2.064 -28.493 1.00 92.69 189 LEU A N 1
ATOM 1413 C CA . LEU A 1 189 ? 15.390 -2.612 -28.647 1.00 92.69 189 LEU A CA 1
ATOM 1414 C C . LEU A 1 189 ? 15.452 -3.990 -29.318 1.00 92.69 189 LEU A C 1
ATOM 1416 O O . LEU A 1 189 ? 16.553 -4.523 -29.506 1.00 92.69 189 LEU A O 1
ATOM 1420 N N . GLU A 1 190 ? 14.290 -4.537 -29.682 1.00 90.88 190 GLU A N 1
ATOM 1421 C CA . GLU A 1 190 ? 14.115 -5.861 -30.290 1.00 90.88 190 GLU A CA 1
ATOM 1422 C C . GLU A 1 190 ? 14.627 -7.006 -29.400 1.00 90.88 190 GLU A C 1
ATOM 1424 O O . GLU A 1 190 ? 15.095 -8.041 -29.874 1.00 90.88 190 GLU A O 1
ATOM 1429 N N . LEU A 1 191 ? 14.533 -6.818 -28.083 1.00 91.00 191 LEU A N 1
ATOM 1430 C CA . LEU A 1 191 ? 14.778 -7.852 -27.086 1.00 91.00 191 LEU A CA 1
ATOM 1431 C C . LEU A 1 191 ? 13.518 -8.700 -26.887 1.00 91.00 191 LEU A C 1
ATOM 1433 O O . LEU A 1 191 ? 12.388 -8.209 -26.953 1.00 91.00 191 LEU A O 1
ATOM 1437 N N . GLN A 1 192 ? 13.705 -9.988 -26.602 1.00 88.69 192 GLN A N 1
ATOM 1438 C CA . GLN A 1 192 ? 12.586 -10.855 -26.248 1.00 88.69 192 GLN A CA 1
ATOM 1439 C C . GLN A 1 192 ? 12.072 -10.517 -24.849 1.00 88.69 192 GLN A C 1
ATOM 1441 O O . GLN A 1 192 ? 12.825 -10.582 -23.884 1.00 88.69 192 GLN A O 1
ATOM 1446 N N . VAL A 1 193 ? 10.779 -10.209 -24.742 1.00 85.88 193 VAL A N 1
ATOM 1447 C CA . VAL A 1 193 ? 10.110 -10.016 -23.449 1.00 85.88 193 VAL A CA 1
ATOM 1448 C C . VAL A 1 193 ? 9.983 -11.377 -22.746 1.00 85.88 193 VAL A C 1
ATOM 1450 O O . VAL A 1 193 ? 9.380 -12.288 -23.338 1.00 85.88 193 VAL A O 1
ATOM 1453 N N . PRO A 1 194 ? 10.520 -11.544 -21.521 1.00 79.62 194 PRO A N 1
ATOM 1454 C CA . PRO A 1 194 ? 10.405 -12.783 -20.758 1.00 79.62 194 PRO A CA 1
ATOM 1455 C C . PRO A 1 194 ? 8.942 -13.178 -20.554 1.00 79.62 194 PRO A C 1
ATOM 1457 O O . PRO A 1 194 ? 8.084 -12.317 -20.381 1.00 79.62 194 PRO A O 1
ATOM 1460 N N . ALA A 1 195 ? 8.639 -14.479 -20.547 1.00 73.19 195 ALA A N 1
ATOM 1461 C CA . ALA A 1 195 ? 7.263 -14.955 -20.368 1.00 73.19 195 ALA A CA 1
ATOM 1462 C C . ALA A 1 195 ? 6.643 -14.503 -19.033 1.00 73.19 195 ALA A C 1
ATOM 1464 O O . ALA A 1 195 ? 5.459 -14.207 -19.001 1.00 73.19 195 ALA A O 1
ATOM 1465 N N . ALA A 1 196 ? 7.453 -14.375 -17.977 1.00 68.25 196 ALA A N 1
ATOM 1466 C CA . ALA A 1 196 ? 7.039 -13.849 -16.672 1.00 68.25 196 ALA A CA 1
ATOM 1467 C C . ALA A 1 196 ? 6.702 -12.341 -16.675 1.00 68.25 196 ALA A C 1
ATOM 1469 O O . ALA A 1 196 ? 6.221 -11.817 -15.678 1.00 68.25 196 ALA A O 1
ATOM 1470 N N . ALA A 1 197 ? 6.978 -11.636 -17.776 1.00 66.50 197 ALA A N 1
ATOM 1471 C CA . ALA A 1 197 ? 6.719 -10.208 -17.945 1.00 66.50 197 ALA A CA 1
ATOM 1472 C C . ALA A 1 197 ? 5.678 -9.904 -19.042 1.00 66.50 197 ALA A C 1
ATOM 1474 O O . ALA A 1 197 ? 5.449 -8.731 -19.349 1.00 66.50 197 ALA A O 1
ATOM 1475 N N . LYS A 1 198 ? 5.090 -10.942 -19.654 1.00 62.72 198 LYS A N 1
ATOM 1476 C CA . LYS A 1 198 ? 3.985 -10.833 -20.618 1.00 62.72 198 LYS A CA 1
ATOM 1477 C C . LYS A 1 198 ? 2.648 -10.844 -19.895 1.00 62.72 198 LYS A C 1
ATOM 1479 O O . LYS A 1 198 ? 1.773 -10.077 -20.347 1.00 62.72 198 LYS A O 1
#

Radius of gyration: 31.86 Å; Cα contacts (8 Å, |Δi|>4): 192; chains: 1; bounding box: 83×27×97 Å

Foldseek 3Di:
DVVVVVVVVVVVVVVVVVVVVLVVLLVLLVVLLVVLVVLLVVCVVQLCLQPVVLSVVSVVLSVVLVVCSVVSVSVSSNVSSNCRNVSSVVSVVSSVVSVVVLVVLCVLLVVALVVLLVVLVVLLVCVVVVNDCDPPNHPVLSVLLVVLSVQLVVLQVVLVVCVVVSNSPCNNVSSLSSLVSSVSSCVSSVHDRDPSSD

Secondary structure (DSSP, 8-state):
-HHHHHHHHHHHHHHHHHHHHHHHHHHHHHHHHHHHHHHHHHHHHHHHHH-HHHHHHHHHHHHHHHHHHHTT-HHHHHHHHHTHHHHHHHHHHHHHHHHHHHHHHHHHHHTTHHHHHHHHHHHHHHHHTTS---TT--HHHHHHHHHHHHHHHHHHHHHHHHHHHT-HHHHHHHHHHHHHHHHHHHHHTTPPPPGGG-